Protein AF-A0A6G3Z1H3-F1 (afdb_monomer_lite)

Foldseek 3Di:
DDPVVVVVVVVVVVVPPPPDDLQVVLVVVLVVLLVCLVVLVLVVSVVQVPPPVNCVSNCPRCLPSVLVSLLSSLLSCVVVVNNVVSVVSLVVRDPVSSLVSLLSVLVSCLVVVNLVVSLVSLVVDPDLVSSLLSLLLSLLSCVVVVVPVVSVVSLVCQCPDVSCVVPLLSNLQSLLSNLLNCLLVPNPCSVVSLVVSVVSLVVDDCLDPCNLVSLLSSLSSCLSNVVNVVNVVSLVSLVVNLVPDPDQDPDDDDPDDPDDPDDRPSLVSLLSSLVSCLSSVVLVVSVVSLVPPDPVSVVVSLVSLVSSLVSCVVVVVVVSNVVSVVVND

Secondary structure (DSSP, 8-state):
--THHHHHHHHHHHTS-TTS-HHHHHHHHHHHHHHHHHTT-HHHHHHHHH-TTHHHHHHHH-HHHHHHHHHHHHHHHHHTT-HHHHHHHHHTS-HHHHHHHHHHHHHHHHHTT-HHHHHHHHTT-S-HHHHHHHHHHHHHHHHHTT-HHHHHHHHHHHHTSHHHHH-TTHHHHHHHHHHHHHHHTT-THHHHHHHHHHHHHHTS-TTSTTHHHHHHHHHHHHHHTT-HHHHHHHHHHHHHHHHH------------SSS-----HHHHHHHHHHHHHHHTT-HHHHHHHHHTS-GGGHHHHHHHHHHHHHHHHHTT-HHHHHHHHHTT-

Radius of gyration: 23.87 Å; chains: 1; bounding box: 52×52×63 Å

pLDDT: mean 76.72, std 18.41, range [29.64, 96.19]

Structure (mmCIF, N/CA/C/O backbone):
data_AF-A0A6G3Z1H3-F1
#
_entry.id   AF-A0A6G3Z1H3-F1
#
loop_
_atom_site.group_PDB
_atom_site.id
_atom_site.type_symbol
_atom_site.label_atom_id
_atom_site.label_alt_id
_atom_site.label_comp_id
_atom_site.label_asym_id
_atom_site.label_entity_id
_atom_site.label_seq_id
_atom_site.pdbx_PDB_ins_code
_atom_site.Cartn_x
_atom_site.Cartn_y
_atom_site.Cartn_z
_atom_site.occupancy
_atom_site.B_iso_or_equiv
_atom_site.auth_seq_id
_atom_site.auth_comp_id
_atom_site.auth_asym_id
_atom_site.auth_atom_id
_atom_site.pdbx_PDB_model_num
ATOM 1 N N . MET A 1 1 ? -22.866 -30.707 25.885 1.00 39.09 1 MET A N 1
ATOM 2 C CA . MET A 1 1 ? -21.723 -30.480 26.791 1.00 39.09 1 MET A CA 1
ATOM 3 C C . MET A 1 1 ? -21.828 -29.036 27.226 1.00 39.09 1 MET A C 1
ATOM 5 O O . MET A 1 1 ? -21.882 -28.174 26.363 1.00 39.09 1 MET A O 1
ATOM 9 N N . ASP A 1 2 ? -22.070 -28.824 28.516 1.00 31.86 2 ASP A N 1
ATOM 10 C CA . ASP A 1 2 ? -22.533 -27.555 29.088 1.00 31.86 2 ASP A CA 1
ATOM 11 C C . ASP A 1 2 ? -21.329 -26.618 29.305 1.00 31.86 2 ASP A C 1
ATOM 13 O O . ASP A 1 2 ? -20.302 -27.068 29.815 1.00 31.86 2 ASP A O 1
ATOM 17 N N . GLY A 1 3 ? -21.431 -25.339 28.919 1.00 29.64 3 GLY A N 1
ATOM 18 C CA . GLY A 1 3 ? -20.314 -24.371 28.914 1.00 29.64 3 GLY A CA 1
ATOM 19 C C . GLY A 1 3 ? -19.604 -24.182 30.264 1.00 29.64 3 GLY A C 1
ATOM 20 O O . GLY A 1 3 ? -18.438 -23.814 30.305 1.00 29.64 3 GLY A O 1
ATOM 21 N N . ARG A 1 4 ? -20.260 -24.566 31.364 1.00 38.00 4 ARG A N 1
ATOM 22 C CA . ARG A 1 4 ? -19.715 -24.545 32.731 1.00 38.00 4 ARG A CA 1
ATOM 23 C C . ARG A 1 4 ? -18.569 -25.536 32.977 1.00 38.00 4 ARG A C 1
ATOM 25 O O . ARG A 1 4 ? -17.819 -25.370 33.933 1.00 38.00 4 ARG A O 1
ATOM 32 N N . ASP A 1 5 ? -18.424 -26.563 32.139 1.00 35.12 5 ASP A N 1
ATOM 33 C CA . ASP A 1 5 ? -17.394 -27.604 32.305 1.00 35.12 5 ASP A CA 1
ATOM 34 C C . ASP A 1 5 ? -16.042 -27.213 31.661 1.00 35.12 5 ASP A C 1
ATOM 36 O O . ASP A 1 5 ? -15.008 -27.837 31.914 1.00 35.12 5 ASP A O 1
ATOM 40 N N . VAL A 1 6 ? -16.032 -26.152 30.839 1.00 42.09 6 VAL A N 1
ATOM 41 C CA . VAL A 1 6 ? -14.815 -25.585 30.229 1.00 42.09 6 VAL A CA 1
ATOM 42 C C . VAL A 1 6 ? -14.143 -24.599 31.192 1.00 42.09 6 VAL A C 1
ATOM 44 O O . VAL A 1 6 ? -12.933 -24.688 31.410 1.00 42.09 6 VAL A O 1
ATOM 47 N N . ASP A 1 7 ? -14.933 -23.760 31.870 1.00 40.84 7 ASP A N 1
ATOM 48 C CA . ASP A 1 7 ? -14.452 -22.778 32.855 1.00 40.84 7 ASP A CA 1
ATOM 49 C C . ASP A 1 7 ? -13.717 -23.443 34.031 1.00 40.84 7 ASP A C 1
ATOM 51 O O . ASP A 1 7 ? -12.626 -23.024 34.426 1.00 40.84 7 ASP A O 1
ATOM 55 N N . ALA A 1 8 ? -14.257 -24.555 34.543 1.00 37.69 8 ALA A N 1
ATOM 56 C CA . ALA A 1 8 ? -13.659 -25.293 35.655 1.00 37.69 8 ALA A CA 1
ATOM 57 C C . ALA A 1 8 ? -12.307 -25.934 35.287 1.00 37.69 8 ALA A C 1
ATOM 59 O O . ALA A 1 8 ? -11.390 -25.992 36.114 1.00 37.69 8 ALA A O 1
ATOM 60 N N . LYS A 1 9 ? -12.147 -26.386 34.036 1.00 38.56 9 LYS A N 1
ATOM 61 C CA . LYS A 1 9 ? -10.892 -26.983 33.560 1.00 38.56 9 LYS A CA 1
ATOM 62 C C . LYS A 1 9 ? -9.824 -25.926 33.291 1.00 38.56 9 LYS A C 1
ATOM 64 O O . LYS A 1 9 ? -8.674 -26.153 33.669 1.00 38.56 9 LYS A O 1
ATOM 69 N N . CYS A 1 10 ? -10.193 -24.760 32.758 1.00 35.31 10 CYS A N 1
ATOM 70 C CA . CYS A 1 10 ? -9.269 -23.634 32.593 1.00 35.31 10 CYS A CA 1
ATOM 71 C C . CYS A 1 10 ? -8.760 -23.090 33.938 1.00 35.31 10 CYS A C 1
ATOM 73 O O . CYS A 1 10 ? -7.557 -22.868 34.082 1.00 35.31 10 CYS A O 1
ATOM 75 N N . MET A 1 11 ? -9.623 -22.969 34.953 1.00 35.16 11 MET A N 1
ATOM 76 C CA . MET A 1 11 ? -9.197 -22.522 36.288 1.00 35.16 11 MET A CA 1
ATOM 77 C C . MET A 1 11 ? -8.305 -23.548 37.010 1.00 35.16 11 MET A C 1
ATOM 79 O O . MET A 1 11 ? -7.387 -23.170 37.735 1.00 35.16 11 MET A O 1
ATOM 83 N N . SER A 1 12 ? -8.504 -24.852 36.777 1.00 38.66 12 SER A N 1
ATOM 84 C CA . SER A 1 12 ? -7.643 -25.902 37.354 1.00 38.66 12 SER A CA 1
ATOM 85 C C . SER A 1 12 ? -6.245 -25.991 36.717 1.00 38.66 12 SER A C 1
ATOM 87 O O . SER A 1 12 ? -5.303 -26.483 37.341 1.00 38.66 12 SER A O 1
ATOM 89 N N . ALA A 1 13 ? -6.082 -25.476 35.494 1.00 36.06 13 ALA A N 1
ATOM 90 C CA . ALA A 1 13 ? -4.794 -25.425 34.805 1.00 36.06 13 ALA A CA 1
ATOM 91 C C . ALA A 1 13 ? -3.897 -24.270 35.298 1.00 36.06 13 ALA A C 1
ATOM 93 O O . ALA A 1 13 ? -2.673 -24.351 35.184 1.00 36.06 13 ALA A O 1
ATOM 94 N N . GLN A 1 14 ? -4.474 -23.221 35.904 1.00 38.78 14 GLN A N 1
ATOM 95 C CA . GLN A 1 14 ? -3.718 -22.083 36.447 1.00 38.78 14 GLN A CA 1
ATOM 96 C C . GLN A 1 14 ? -2.889 -22.441 37.690 1.00 38.78 14 GLN A C 1
ATOM 98 O O . GLN A 1 14 ? -1.818 -21.875 37.894 1.00 38.78 14 GLN A O 1
ATOM 103 N N . SER A 1 15 ? -3.330 -23.401 38.507 1.00 36.28 15 SER A N 1
ATOM 104 C CA . SER A 1 15 ? -2.645 -23.765 39.758 1.00 36.28 15 SER A CA 1
ATOM 105 C C . SER A 1 15 ? -1.496 -24.767 39.584 1.00 36.28 15 SER A C 1
ATOM 107 O O . SER A 1 15 ? -0.728 -24.987 40.518 1.00 36.28 15 SER A O 1
ATOM 109 N N . SER A 1 16 ? -1.351 -25.366 38.398 1.00 34.69 16 SER A N 1
ATOM 110 C CA . SER A 1 16 ? -0.397 -26.454 38.122 1.00 34.69 16 SER A CA 1
ATOM 111 C C . SER A 1 16 ? 0.779 -26.058 37.216 1.00 34.69 16 SER A C 1
ATOM 113 O O . SER A 1 16 ? 1.687 -26.860 37.005 1.00 34.69 16 SER A O 1
ATOM 115 N N . CYS A 1 17 ? 0.831 -24.811 36.737 1.00 35.25 17 CYS A N 1
ATOM 116 C CA . CYS A 1 17 ? 1.862 -24.323 35.813 1.00 35.25 17 CYS A CA 1
ATOM 117 C C . CYS A 1 17 ? 2.915 -23.421 36.488 1.00 35.25 17 CYS A C 1
ATOM 119 O O . CYS A 1 17 ? 3.276 -22.378 35.956 1.00 35.25 17 CYS A O 1
ATOM 121 N N . SER A 1 18 ? 3.447 -23.808 37.650 1.00 35.47 18 SER A N 1
ATOM 122 C CA . SER A 1 18 ? 4.495 -23.044 38.356 1.00 35.47 18 SER A CA 1
ATOM 123 C C . SER A 1 18 ? 5.928 -23.295 37.849 1.00 35.47 18 SER A C 1
ATOM 125 O O . SER A 1 18 ? 6.887 -22.866 38.486 1.00 35.47 18 SER A O 1
ATOM 127 N N . GLY A 1 19 ? 6.098 -23.978 36.708 1.00 31.62 19 GLY A N 1
ATOM 128 C CA . GLY A 1 19 ? 7.415 -24.399 36.205 1.00 31.62 19 GLY A CA 1
ATOM 129 C C . GLY A 1 19 ? 7.730 -24.093 34.738 1.00 31.62 19 GLY A C 1
ATOM 130 O O . GLY A 1 19 ? 8.835 -24.406 34.300 1.00 31.62 19 GLY A O 1
ATOM 131 N N . PHE A 1 20 ? 6.814 -23.497 33.970 1.00 33.25 20 PHE A N 1
ATOM 132 C CA . PHE A 1 20 ? 7.090 -23.128 32.578 1.00 33.25 20 PHE A CA 1
ATOM 133 C C . PHE A 1 20 ? 7.537 -21.669 32.492 1.00 33.25 20 PHE A C 1
ATOM 135 O O . PHE A 1 20 ? 6.911 -20.768 33.042 1.00 33.25 20 PHE A O 1
ATOM 142 N N . THR A 1 21 ? 8.669 -21.463 31.825 1.00 40.94 21 THR A N 1
ATOM 143 C CA . THR A 1 21 ? 9.342 -20.181 31.610 1.00 40.94 21 THR A CA 1
ATOM 144 C C . THR A 1 21 ? 8.360 -19.076 31.201 1.00 40.94 21 THR A C 1
ATOM 146 O O . THR A 1 21 ? 7.507 -19.286 30.335 1.00 40.94 21 THR A O 1
ATOM 149 N N . SER A 1 22 ? 8.507 -17.894 31.811 1.00 53.62 22 SER A N 1
ATOM 150 C CA . SER A 1 22 ? 7.605 -16.727 31.714 1.00 53.62 22 SER A CA 1
ATOM 151 C C . SER A 1 22 ? 7.287 -16.251 30.290 1.00 53.62 22 SER A C 1
ATOM 153 O O . SER A 1 22 ? 6.292 -15.570 30.072 1.00 53.62 22 SER A O 1
ATOM 155 N N . LEU A 1 23 ? 8.112 -16.620 29.310 1.00 45.88 23 LEU A N 1
ATOM 156 C CA . LEU A 1 23 ? 7.874 -16.348 27.895 1.00 45.88 23 LEU A CA 1
ATOM 157 C C . LEU A 1 23 ? 6.820 -17.291 27.294 1.00 45.88 23 LEU A C 1
ATOM 159 O O . LEU A 1 23 ? 5.930 -16.835 26.585 1.00 45.88 23 LEU A O 1
ATOM 163 N N . SER A 1 24 ? 6.864 -18.594 27.592 1.00 52.56 24 SER A N 1
ATOM 164 C CA . SER A 1 24 ? 5.933 -19.568 26.995 1.00 52.56 24 SER A CA 1
ATOM 165 C C . SER A 1 24 ? 4.488 -19.377 27.471 1.00 52.56 24 SER A C 1
ATOM 167 O O . SER A 1 24 ? 3.551 -19.577 26.694 1.00 52.56 24 SER A O 1
ATOM 169 N N . SER A 1 25 ? 4.294 -18.921 28.713 1.00 61.06 25 SER A N 1
ATOM 170 C CA . SER A 1 25 ? 2.968 -18.607 29.253 1.00 61.06 25 SER A CA 1
ATOM 171 C C . SER A 1 25 ? 2.353 -17.382 28.572 1.00 61.06 25 SER A C 1
ATOM 173 O O . SER A 1 25 ? 1.167 -17.413 28.251 1.00 61.06 25 SER A O 1
ATOM 175 N N . ALA A 1 26 ? 3.154 -16.354 28.263 1.00 57.09 26 ALA A N 1
ATOM 176 C CA . ALA A 1 26 ? 2.695 -15.150 27.571 1.00 57.09 26 ALA A CA 1
ATOM 177 C C . ALA A 1 26 ? 2.221 -15.444 26.136 1.00 57.09 26 ALA A C 1
ATOM 179 O O . ALA A 1 26 ? 1.132 -15.020 25.754 1.00 57.09 26 ALA A O 1
ATOM 180 N N . PHE A 1 27 ? 2.976 -16.243 25.371 1.00 61.00 27 PHE A N 1
ATOM 181 C CA . PHE A 1 27 ? 2.567 -16.705 24.034 1.00 61.00 27 PHE A CA 1
ATOM 182 C C . PHE A 1 27 ? 1.314 -17.589 24.071 1.00 61.00 27 PHE A C 1
ATOM 184 O O . PHE A 1 27 ? 0.450 -17.509 23.197 1.00 61.00 27 PHE A O 1
ATOM 191 N N . THR A 1 28 ? 1.204 -18.454 25.078 1.00 66.12 28 THR A N 1
ATOM 192 C CA . THR A 1 28 ? 0.040 -19.336 25.217 1.00 66.12 28 THR A CA 1
ATOM 193 C C . THR A 1 28 ? -1.207 -18.523 25.540 1.00 66.12 28 THR A C 1
ATOM 195 O O . THR A 1 28 ? -2.245 -18.721 24.915 1.00 66.12 28 THR A O 1
ATOM 198 N N . LEU A 1 29 ? -1.096 -17.553 26.450 1.00 67.44 29 LEU A N 1
ATOM 199 C CA . LEU A 1 29 ? -2.191 -16.650 26.776 1.00 67.44 29 LEU A CA 1
ATOM 200 C C . LEU A 1 29 ? -2.595 -15.797 25.573 1.00 67.44 29 LEU A C 1
ATOM 202 O O . LEU A 1 29 ? -3.779 -15.681 25.287 1.00 67.44 29 LEU A O 1
ATOM 206 N N . ALA A 1 30 ? -1.621 -15.259 24.841 1.00 64.25 30 ALA A N 1
ATOM 207 C CA . ALA A 1 30 ? -1.844 -14.526 23.605 1.00 64.25 30 ALA A CA 1
ATOM 208 C C . ALA A 1 30 ? -2.710 -15.305 22.608 1.00 64.25 30 ALA A C 1
ATOM 210 O O . ALA A 1 30 ? -3.735 -14.810 22.146 1.00 64.25 30 ALA A O 1
ATOM 211 N N . ASN A 1 31 ? -2.338 -16.558 22.340 1.00 67.56 31 ASN A N 1
ATOM 212 C CA . ASN A 1 31 ? -3.088 -17.425 21.438 1.00 67.56 31 ASN A CA 1
ATOM 213 C C . ASN A 1 31 ? -4.485 -17.754 21.975 1.00 67.56 31 ASN A C 1
ATOM 215 O O . ASN A 1 31 ? -5.432 -17.812 21.198 1.00 67.56 31 ASN A O 1
ATOM 219 N N . VAL A 1 32 ? -4.629 -17.946 23.288 1.00 74.25 32 VAL A N 1
ATOM 220 C CA . VAL A 1 32 ? -5.928 -18.193 23.931 1.00 74.25 32 VAL A CA 1
ATOM 221 C C . VAL A 1 32 ? -6.840 -16.972 23.811 1.00 74.25 32 VAL A C 1
ATOM 223 O O . VAL A 1 32 ? -8.003 -17.123 23.447 1.00 74.25 32 VAL A O 1
ATOM 226 N N . VAL A 1 33 ? -6.317 -15.765 24.040 1.00 69.31 33 VAL A N 1
ATOM 227 C CA . VAL A 1 33 ? -7.061 -14.510 23.866 1.00 69.31 33 VAL A CA 1
ATOM 228 C C . VAL A 1 33 ? -7.473 -14.326 22.405 1.00 69.31 33 VAL A C 1
ATOM 230 O O . VAL A 1 33 ? -8.642 -14.057 22.142 1.00 69.31 33 VAL A O 1
ATOM 233 N N . SER A 1 34 ? -6.564 -14.548 21.450 1.00 65.31 34 SER A N 1
ATOM 234 C CA . SER A 1 34 ? -6.887 -14.523 20.017 1.00 65.31 34 SER A CA 1
ATOM 235 C C . SER A 1 34 ? -7.962 -15.545 19.640 1.00 65.31 34 SER A C 1
ATOM 237 O O . SER A 1 34 ? -8.834 -15.247 18.827 1.00 65.31 34 SER A O 1
ATOM 239 N N . LEU A 1 35 ? -7.930 -16.742 20.231 1.00 71.25 35 LEU A N 1
ATOM 240 C CA . LEU A 1 35 ? -8.910 -17.792 19.965 1.00 71.25 35 LEU A CA 1
ATOM 241 C C . LEU A 1 35 ? -10.288 -17.428 20.529 1.00 71.25 35 LEU A C 1
ATOM 243 O O . LEU A 1 35 ? -11.283 -17.560 19.826 1.00 71.25 35 LEU A O 1
ATOM 247 N N . TYR A 1 36 ? -10.357 -16.916 21.761 1.00 73.75 36 TYR A N 1
ATOM 248 C CA . TYR A 1 36 ? -11.612 -16.435 22.343 1.00 73.75 36 TYR A CA 1
ATOM 249 C C . TYR A 1 36 ? -12.176 -15.231 21.583 1.00 73.75 36 TYR A C 1
ATOM 251 O O . TYR A 1 36 ? -13.383 -15.185 21.346 1.00 73.75 36 TYR A O 1
ATOM 259 N N . ALA A 1 37 ? -11.319 -14.312 21.128 1.00 65.38 37 ALA A N 1
ATOM 260 C CA . ALA A 1 37 ? -11.726 -13.202 20.271 1.00 65.38 37 ALA A CA 1
ATOM 261 C C . ALA A 1 37 ? -12.322 -13.711 18.948 1.00 65.38 37 ALA A C 1
ATOM 263 O O . ALA A 1 37 ? -13.414 -13.293 18.574 1.00 65.38 37 ALA A O 1
ATOM 264 N N . ALA A 1 38 ? -11.666 -14.675 18.292 1.00 62.88 38 ALA A N 1
ATOM 265 C CA . ALA A 1 38 ? -12.155 -15.296 17.059 1.00 62.88 38 ALA A CA 1
ATOM 266 C C . ALA A 1 38 ? -13.454 -16.105 17.244 1.00 62.88 38 ALA A C 1
ATOM 268 O O . ALA A 1 38 ? -14.196 -16.308 16.287 1.00 62.88 38 ALA A O 1
ATOM 269 N N . LEU A 1 39 ? -13.735 -16.573 18.464 1.00 69.19 39 LEU A N 1
ATOM 270 C CA . LEU A 1 39 ? -14.952 -17.308 18.823 1.00 69.19 39 LEU A CA 1
ATOM 271 C C . LEU A 1 39 ? -16.099 -16.404 19.306 1.00 69.19 39 LEU A C 1
ATOM 273 O O . LEU A 1 39 ? -17.118 -16.923 19.762 1.00 69.19 39 LEU A O 1
ATOM 277 N N . GLY A 1 40 ? -15.950 -15.078 19.249 1.00 64.38 40 GLY A N 1
ATOM 278 C CA . GLY A 1 40 ? -16.989 -14.146 19.697 1.00 64.38 40 GLY A CA 1
ATOM 279 C C . GLY A 1 40 ? -17.069 -13.959 21.220 1.00 64.38 40 GLY A C 1
ATOM 280 O O . GLY A 1 40 ? -18.002 -13.338 21.722 1.00 64.38 40 GLY A O 1
ATOM 281 N N . GLN A 1 41 ? -16.124 -14.512 21.992 1.00 72.69 41 GLN A N 1
ATOM 282 C CA . GLN A 1 41 ? -16.134 -14.462 23.461 1.00 72.69 41 GLN A CA 1
ATOM 283 C C . GLN A 1 41 ? -15.430 -13.208 23.990 1.00 72.69 41 GLN A C 1
ATOM 285 O O . GLN A 1 41 ? -14.445 -13.275 24.727 1.00 72.69 41 GLN A O 1
ATOM 290 N N . HIS A 1 42 ? -15.932 -12.048 23.581 1.00 67.00 42 HIS A N 1
ATOM 291 C CA . HIS A 1 42 ? -15.286 -10.761 23.832 1.00 67.00 42 HIS A CA 1
ATOM 292 C C . HIS A 1 42 ? -15.243 -10.413 25.328 1.00 67.00 42 HIS A C 1
ATOM 294 O O . HIS A 1 42 ? -14.198 -9.991 25.819 1.00 67.00 42 HIS A O 1
ATOM 300 N N . GLU A 1 43 ? -16.309 -10.706 26.079 1.00 66.75 43 GLU A N 1
ATOM 301 C CA . GLU A 1 43 ? -16.374 -10.483 27.533 1.00 66.75 43 GLU A CA 1
ATOM 302 C C . GLU A 1 43 ? -15.268 -11.248 28.283 1.00 66.75 43 GLU A C 1
ATOM 304 O O . GLU A 1 43 ? -14.555 -10.693 29.118 1.00 66.75 43 GLU A O 1
ATOM 309 N N . THR A 1 44 ? -15.061 -12.520 27.925 1.00 71.62 44 THR A N 1
ATOM 310 C CA . THR A 1 44 ? -13.993 -13.365 28.477 1.00 71.62 44 THR A CA 1
ATOM 311 C C . THR A 1 44 ? -12.621 -12.787 28.150 1.00 71.62 44 THR A C 1
ATOM 313 O O . THR A 1 44 ? -11.735 -12.733 29.002 1.00 71.62 44 THR A O 1
ATOM 316 N N . VAL A 1 45 ? -12.448 -12.306 26.919 1.00 68.38 45 VAL A N 1
ATOM 317 C CA . VAL A 1 45 ? -11.232 -11.617 26.490 1.00 68.38 45 VAL A CA 1
ATOM 318 C C . VAL A 1 45 ? -10.979 -10.352 27.322 1.00 68.38 45 VAL A C 1
ATOM 320 O O . VAL A 1 45 ? -9.844 -10.144 27.750 1.00 68.38 45 VAL A O 1
ATOM 323 N N . LEU A 1 46 ? -12.005 -9.544 27.613 1.00 63.69 46 LEU A N 1
ATOM 324 C CA . LEU A 1 46 ? -11.872 -8.352 28.461 1.00 63.69 46 LEU A CA 1
ATOM 325 C C . LEU A 1 46 ? -11.446 -8.720 29.876 1.00 63.69 46 LEU A C 1
ATOM 327 O O . LEU A 1 46 ? -10.507 -8.131 30.396 1.00 63.69 46 LEU A O 1
ATOM 331 N N . GLN A 1 47 ? -12.085 -9.720 30.481 1.00 69.69 47 GLN A N 1
ATOM 332 C CA . GLN A 1 47 ? -11.740 -10.176 31.830 1.00 69.69 47 GLN A CA 1
ATOM 333 C C . GLN A 1 47 ? -10.288 -10.663 31.914 1.00 69.69 47 GLN A C 1
ATOM 335 O O . GLN A 1 47 ? -9.600 -10.401 32.902 1.00 69.69 47 GLN A O 1
ATOM 340 N N . ILE A 1 48 ? -9.795 -11.329 30.864 1.00 69.25 48 ILE A N 1
ATOM 341 C CA . ILE A 1 48 ? -8.391 -11.743 30.768 1.00 69.25 48 ILE A CA 1
ATOM 342 C C . ILE A 1 48 ? -7.467 -10.518 30.669 1.00 69.25 48 ILE A C 1
ATOM 344 O O . ILE A 1 48 ? -6.440 -10.482 31.345 1.00 69.25 48 ILE A O 1
ATOM 348 N N . LEU A 1 49 ? -7.822 -9.511 29.864 1.00 63.09 49 LEU A N 1
ATOM 349 C CA . LEU A 1 49 ? -7.013 -8.298 29.678 1.00 63.09 49 LEU A CA 1
ATOM 350 C C . LEU A 1 49 ? -7.057 -7.327 30.870 1.00 63.09 49 LEU A C 1
ATOM 352 O O . LEU A 1 49 ? -6.072 -6.641 31.127 1.00 63.09 49 LEU A O 1
ATOM 356 N N . GLN A 1 50 ? -8.170 -7.272 31.603 1.00 64.38 50 GLN A N 1
ATOM 357 C CA . GLN A 1 50 ? -8.367 -6.427 32.789 1.00 64.38 50 GLN A CA 1
ATOM 358 C C . GLN A 1 50 ? -7.739 -7.013 34.057 1.00 64.38 50 GLN A C 1
ATOM 360 O O . GLN A 1 50 ? -7.676 -6.336 35.085 1.00 64.38 50 GLN A O 1
ATOM 365 N N . ASN A 1 51 ? -7.277 -8.262 34.014 1.00 65.00 51 ASN A N 1
ATOM 366 C CA . ASN A 1 51 ? -6.581 -8.868 35.136 1.00 65.00 51 ASN A CA 1
ATOM 367 C C . ASN A 1 51 ? -5.260 -8.113 35.388 1.00 65.00 51 ASN A C 1
ATOM 369 O O . ASN A 1 51 ? -4.397 -8.138 34.520 1.00 65.00 51 ASN A O 1
ATOM 373 N N . PRO A 1 52 ? -5.049 -7.484 36.554 1.00 56.28 52 PRO A N 1
ATOM 374 C CA . PRO A 1 52 ? -3.891 -6.623 36.808 1.00 56.28 52 PRO A CA 1
ATOM 375 C C . PRO A 1 52 ? -2.533 -7.347 36.756 1.00 56.28 52 PRO A C 1
ATOM 377 O O . PRO A 1 52 ? -1.511 -6.696 36.532 1.00 56.28 52 PRO A O 1
ATOM 380 N N . ASP A 1 53 ? -2.509 -8.676 36.901 1.00 56.84 53 ASP A N 1
ATOM 381 C CA . ASP A 1 53 ? -1.280 -9.481 36.910 1.00 56.84 53 ASP A CA 1
ATOM 382 C C . ASP A 1 53 ? -0.812 -9.903 35.500 1.00 56.84 53 ASP A C 1
ATOM 384 O O . ASP A 1 53 ? 0.331 -10.328 35.314 1.00 56.84 53 ASP A O 1
ATOM 388 N N . LEU A 1 54 ? -1.680 -9.786 34.487 1.00 57.03 54 LEU A N 1
ATOM 389 C CA . LEU A 1 54 ? -1.450 -10.291 33.126 1.00 57.03 54 LEU A CA 1
ATOM 390 C C . LEU A 1 54 ? -0.779 -9.290 32.156 1.00 57.03 54 LEU A C 1
ATOM 392 O O . LEU A 1 54 ? 0.147 -9.696 31.441 1.00 57.03 54 LEU A O 1
ATOM 396 N N . PRO A 1 55 ? -1.156 -7.995 32.124 1.00 53.75 55 PRO A N 1
ATOM 397 C CA . PRO A 1 55 ? -0.596 -7.007 31.214 1.00 53.75 55 PRO A CA 1
ATOM 398 C C . PRO A 1 55 ? 0.914 -6.874 31.357 1.00 53.75 55 PRO A C 1
ATOM 400 O O . PRO A 1 55 ? 1.606 -6.841 30.347 1.00 53.75 55 PRO A O 1
ATOM 403 N N . GLN A 1 56 ? 1.455 -6.856 32.581 1.00 52.28 56 GLN A N 1
ATOM 404 C CA . GLN A 1 56 ? 2.889 -6.620 32.781 1.00 52.28 56 GLN A CA 1
ATOM 405 C C . GLN A 1 56 ? 3.763 -7.741 32.203 1.00 52.28 56 GLN A C 1
ATOM 407 O O . GLN A 1 56 ? 4.790 -7.449 31.597 1.00 52.28 56 GLN A O 1
ATOM 412 N N . GLN A 1 57 ? 3.360 -9.012 32.312 1.00 50.62 57 GLN A N 1
ATOM 413 C CA . GLN A 1 57 ? 4.152 -10.124 31.764 1.00 50.62 57 GLN A CA 1
ATOM 414 C C . GLN A 1 57 ? 4.039 -10.240 30.233 1.00 50.62 57 GLN A C 1
ATOM 416 O O . GLN A 1 57 ? 5.037 -10.562 29.582 1.00 50.62 57 GLN A O 1
ATOM 421 N N . LEU A 1 58 ? 2.878 -9.925 29.636 1.00 51.47 58 LEU A N 1
ATOM 422 C CA . LEU A 1 58 ? 2.715 -9.880 28.172 1.00 51.47 58 LEU A CA 1
ATOM 423 C C . LEU A 1 58 ? 3.403 -8.662 27.533 1.00 51.47 58 LEU A C 1
ATOM 425 O O . LEU A 1 58 ? 4.056 -8.811 26.498 1.00 51.47 58 LEU A O 1
ATOM 429 N N . LEU A 1 59 ? 3.298 -7.482 28.158 1.00 51.28 59 LEU A N 1
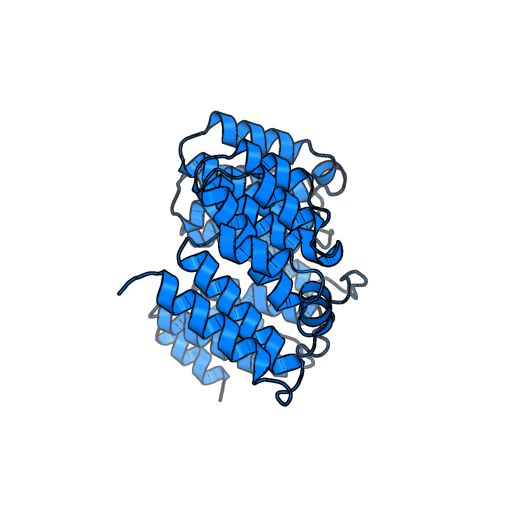ATOM 430 C CA . LEU A 1 59 ? 3.917 -6.230 27.697 1.00 51.28 59 LEU A CA 1
ATOM 431 C C . LEU A 1 59 ? 5.446 -6.319 27.654 1.00 51.28 59 LEU A C 1
ATOM 433 O O . LEU A 1 59 ? 6.065 -5.740 26.764 1.00 51.28 59 LEU A O 1
ATOM 437 N N . LEU A 1 60 ? 6.055 -7.034 28.607 1.00 50.41 60 LEU A N 1
ATOM 438 C CA . LEU A 1 60 ? 7.512 -7.131 28.737 1.00 50.41 60 LEU A CA 1
ATOM 439 C C . LEU A 1 60 ? 8.144 -8.195 27.828 1.00 50.41 60 LEU A C 1
ATOM 441 O O . LEU A 1 60 ? 9.324 -8.085 27.505 1.00 50.41 60 LEU A O 1
ATOM 445 N N . SER A 1 61 ? 7.386 -9.216 27.417 1.00 51.88 61 SER A N 1
ATOM 446 C CA . SER A 1 61 ? 7.953 -10.407 26.764 1.00 51.88 61 SER A CA 1
ATOM 447 C C . SER A 1 61 ? 7.828 -10.381 25.238 1.00 51.88 61 SER A C 1
ATOM 449 O O . SER A 1 61 ? 8.720 -10.868 24.548 1.00 51.88 61 SER A O 1
ATOM 451 N N . THR A 1 62 ? 6.740 -9.810 24.699 1.00 60.41 62 THR A N 1
ATOM 452 C CA . THR A 1 62 ? 6.463 -9.765 23.248 1.00 60.41 62 THR A CA 1
ATOM 453 C C . THR A 1 62 ? 5.570 -8.575 22.861 1.00 60.41 62 THR A C 1
ATOM 455 O O . THR A 1 62 ? 4.384 -8.759 22.561 1.00 60.41 62 THR A O 1
ATOM 458 N N . PRO A 1 63 ? 6.103 -7.343 22.813 1.00 62.78 63 PRO A N 1
ATOM 459 C CA . PRO A 1 63 ? 5.280 -6.149 22.609 1.00 62.78 63 PRO A CA 1
ATOM 460 C C . PRO A 1 63 ? 4.522 -6.131 21.270 1.00 62.78 63 PRO A C 1
ATOM 462 O O . PRO A 1 63 ? 3.367 -5.713 21.195 1.00 62.78 63 PRO A O 1
ATOM 465 N N . TYR A 1 64 ? 5.139 -6.674 20.216 1.00 64.62 64 TYR A N 1
ATOM 466 C CA . TYR A 1 64 ? 4.517 -6.803 18.897 1.00 64.62 64 TYR A CA 1
ATOM 467 C C . TYR A 1 64 ? 3.302 -7.744 18.906 1.00 64.62 64 TYR A C 1
ATOM 469 O O . TYR A 1 64 ? 2.250 -7.421 18.356 1.00 64.62 64 TYR A O 1
ATOM 477 N N . GLN A 1 65 ? 3.415 -8.903 19.566 1.00 64.75 65 GLN A N 1
ATOM 478 C CA . GLN A 1 65 ? 2.292 -9.838 19.657 1.00 64.75 65 GLN A CA 1
ATOM 479 C C . GLN A 1 65 ? 1.170 -9.277 20.521 1.00 64.75 65 GLN A C 1
ATOM 481 O O . GLN A 1 65 ? 0.009 -9.410 20.152 1.00 64.75 65 GLN A O 1
ATOM 486 N N . PHE A 1 66 ? 1.518 -8.588 21.610 1.00 67.56 66 PHE A N 1
ATOM 487 C CA . PHE A 1 66 ? 0.547 -7.911 22.463 1.00 67.56 66 PHE A CA 1
ATOM 488 C C . PHE A 1 66 ? -0.295 -6.900 21.682 1.00 67.56 66 PHE A C 1
ATOM 490 O O . PHE A 1 66 ? -1.519 -6.962 21.713 1.00 67.56 66 PHE A O 1
ATOM 497 N N . THR A 1 67 ? 0.357 -6.050 20.890 1.00 68.31 67 THR A N 1
ATOM 498 C CA . THR A 1 67 ? -0.311 -5.072 20.017 1.00 68.31 67 THR A CA 1
ATOM 499 C C . THR A 1 67 ? -1.250 -5.748 19.016 1.00 68.31 67 THR A C 1
ATOM 501 O O . THR A 1 67 ? -2.377 -5.303 18.814 1.00 68.31 67 THR A O 1
ATOM 504 N N . LYS A 1 68 ? -0.822 -6.868 18.420 1.00 68.88 68 LYS A N 1
ATOM 505 C CA . LYS A 1 68 ? -1.653 -7.644 17.492 1.00 68.88 68 LYS A CA 1
ATOM 506 C C . LYS A 1 68 ? -2.894 -8.228 18.171 1.00 68.88 68 LYS A C 1
ATOM 508 O O . LYS A 1 68 ? -3.973 -8.181 17.590 1.00 68.88 68 LYS A O 1
ATOM 513 N N . ILE A 1 69 ? -2.749 -8.768 19.378 1.00 68.75 69 ILE A N 1
ATOM 514 C CA . ILE A 1 69 ? -3.868 -9.323 20.150 1.00 68.75 69 ILE A CA 1
ATOM 515 C C . ILE A 1 69 ? -4.833 -8.207 20.515 1.00 68.75 69 ILE A C 1
ATOM 517 O O . ILE A 1 69 ? -6.013 -8.326 20.224 1.00 68.75 69 ILE A O 1
ATOM 521 N N . LEU A 1 70 ? -4.339 -7.103 21.082 1.00 70.88 70 LEU A N 1
ATOM 522 C CA . LEU A 1 70 ? -5.179 -5.962 21.437 1.00 70.88 70 LEU A CA 1
ATOM 523 C C . LEU A 1 70 ? -5.936 -5.413 20.226 1.00 70.88 70 LEU A C 1
ATOM 525 O O . LEU A 1 70 ? -7.128 -5.154 20.335 1.00 70.88 70 LEU A O 1
ATOM 529 N N . GLY A 1 71 ? -5.302 -5.333 19.057 1.00 70.19 71 GLY A N 1
ATOM 530 C CA . GLY A 1 71 ? -6.001 -4.965 17.829 1.00 70.19 71 GLY A CA 1
ATOM 531 C C . GLY A 1 71 ? -7.089 -5.964 17.410 1.00 70.19 71 GLY A C 1
ATOM 532 O O . GLY A 1 71 ? -8.186 -5.545 17.048 1.00 70.19 71 GLY A O 1
ATOM 533 N N . GLN A 1 72 ? -6.870 -7.275 17.569 1.00 69.69 72 GLN A N 1
ATOM 534 C CA . GLN A 1 72 ? -7.918 -8.284 17.353 1.00 69.69 72 GLN A CA 1
ATOM 535 C C . GLN A 1 72 ? -9.073 -8.157 18.347 1.00 69.69 72 GLN A C 1
ATOM 537 O O . GLN A 1 72 ? -10.222 -8.342 17.963 1.00 69.69 72 GLN A O 1
ATOM 542 N N . VAL A 1 73 ? -8.784 -7.837 19.609 1.00 70.38 73 VAL A N 1
ATOM 543 C CA . VAL A 1 73 ? -9.806 -7.612 20.636 1.00 70.38 73 VAL A CA 1
ATOM 544 C C . VAL A 1 73 ? -10.614 -6.356 20.337 1.00 70.38 73 VAL A C 1
ATOM 546 O O . VAL A 1 73 ? -11.840 -6.396 20.370 1.00 70.38 73 VAL A O 1
ATOM 549 N N . ALA A 1 74 ? -9.938 -5.255 20.009 1.00 72.50 74 ALA A N 1
ATOM 550 C CA . ALA A 1 74 ? -10.581 -4.004 19.640 1.00 72.50 74 ALA A CA 1
ATOM 551 C C . ALA A 1 74 ? -11.476 -4.195 18.404 1.00 72.50 74 ALA A C 1
ATOM 553 O O . ALA A 1 74 ? -12.617 -3.736 18.392 1.00 72.50 74 ALA A O 1
ATOM 554 N N . LYS A 1 75 ? -11.000 -4.964 17.414 1.00 70.62 75 LYS A N 1
ATOM 555 C CA . LYS A 1 75 ? -11.787 -5.371 16.248 1.00 70.62 75 LYS A CA 1
ATOM 556 C C . LYS A 1 75 ? -13.063 -6.120 16.659 1.00 70.62 75 LYS A C 1
ATOM 558 O O . LYS A 1 75 ? -14.156 -5.750 16.256 1.00 70.62 75 LYS A O 1
ATOM 563 N N . ALA A 1 76 ? -12.922 -7.125 17.513 1.00 69.19 76 ALA A N 1
ATOM 564 C CA . ALA A 1 76 ? -14.024 -7.917 18.053 1.00 69.19 76 ALA A CA 1
ATOM 565 C C . ALA A 1 76 ? -15.103 -7.062 18.759 1.00 69.19 76 ALA A C 1
ATOM 567 O O . ALA A 1 76 ? -16.303 -7.255 18.565 1.00 69.19 76 ALA A O 1
ATOM 568 N N . TYR A 1 77 ? -14.684 -6.075 19.556 1.00 71.56 77 TYR A N 1
ATOM 569 C CA . TYR A 1 77 ? -15.609 -5.133 20.192 1.00 71.56 77 TYR A CA 1
ATOM 570 C C . TYR A 1 77 ? -16.364 -4.292 19.174 1.00 71.56 77 TYR A C 1
ATOM 572 O O . TYR A 1 77 ? -17.586 -4.182 19.240 1.00 71.56 77 TYR A O 1
ATOM 580 N N . ALA A 1 78 ? -15.652 -3.737 18.203 1.00 71.38 78 ALA A N 1
ATOM 581 C CA . ALA A 1 78 ? -16.273 -2.921 17.177 1.00 71.38 78 ALA A CA 1
ATOM 582 C C . ALA A 1 78 ? -17.202 -3.737 16.247 1.00 71.38 78 ALA A C 1
ATOM 584 O O . ALA A 1 78 ? -18.237 -3.211 15.848 1.00 71.38 78 ALA A O 1
ATOM 585 N N . GLU A 1 79 ? -16.928 -5.025 15.996 1.00 69.50 79 GLU A N 1
ATOM 586 C CA . GLU A 1 79 ? -17.834 -5.947 15.277 1.00 69.50 79 GLU A CA 1
ATOM 587 C C . GLU A 1 79 ? -19.139 -6.241 16.041 1.00 69.50 79 GLU A C 1
ATOM 589 O O . GLU A 1 79 ? -20.140 -6.610 15.431 1.00 69.50 79 GLU A O 1
ATOM 594 N N . THR A 1 80 ? -19.149 -6.062 17.365 1.00 70.00 80 THR A N 1
ATOM 595 C CA . THR A 1 80 ? -20.345 -6.216 18.215 1.00 70.00 80 THR A CA 1
ATOM 596 C C . THR A 1 80 ? -20.969 -4.883 18.627 1.00 70.00 80 THR A C 1
ATOM 598 O O . THR A 1 80 ? -21.693 -4.822 19.617 1.00 70.00 80 THR A O 1
ATOM 601 N N . GLU A 1 81 ? -20.680 -3.815 17.878 1.00 75.12 81 GLU A N 1
ATOM 602 C CA . GLU A 1 81 ? -21.164 -2.445 18.109 1.00 75.12 81 GLU A CA 1
ATOM 603 C C . GLU A 1 81 ? -20.726 -1.824 19.454 1.00 75.12 81 GLU A C 1
ATOM 605 O O . GLU A 1 81 ? -21.209 -0.776 19.884 1.00 75.12 81 GLU A O 1
ATOM 610 N N . GLN A 1 82 ? -19.751 -2.433 20.130 1.00 73.69 82 GLN A N 1
ATOM 611 C CA . GLN A 1 82 ? -19.213 -1.982 21.413 1.00 73.69 82 GLN A CA 1
ATOM 612 C C . GLN A 1 82 ? -18.007 -1.056 21.209 1.00 73.69 82 GLN A C 1
ATOM 614 O O . GLN A 1 82 ? -16.894 -1.305 21.675 1.00 73.69 82 GLN A O 1
ATOM 619 N N . HIS A 1 83 ? -18.233 0.032 20.485 1.00 75.75 83 HIS A N 1
ATOM 620 C CA . HIS A 1 83 ? -17.183 0.927 19.994 1.00 75.75 83 HIS A CA 1
ATOM 621 C C . HIS A 1 83 ? -16.362 1.595 21.103 1.00 75.75 83 HIS A C 1
ATOM 623 O O . HIS A 1 83 ? -15.142 1.698 20.979 1.00 75.75 83 HIS A O 1
ATOM 629 N N . ASP A 1 84 ? -16.998 1.968 22.213 1.00 77.75 84 ASP A N 1
ATOM 630 C CA . ASP A 1 84 ? -16.311 2.572 23.361 1.00 77.75 84 ASP A CA 1
ATOM 631 C C . ASP A 1 84 ? -15.273 1.614 23.965 1.00 77.75 84 ASP A C 1
ATOM 633 O O . ASP A 1 84 ? -14.168 2.025 24.314 1.00 77.75 84 ASP A O 1
ATOM 637 N N . HIS A 1 85 ? -15.580 0.313 24.006 1.00 71.44 85 HIS A N 1
ATOM 638 C CA . HIS A 1 85 ? -14.640 -0.708 24.469 1.00 71.44 85 HIS A CA 1
ATOM 639 C C . HIS A 1 85 ? -13.494 -0.909 23.473 1.00 71.44 85 HIS A C 1
ATOM 641 O O . HIS A 1 85 ? -12.344 -1.047 23.886 1.00 71.44 85 HIS A O 1
ATOM 647 N N . ALA A 1 86 ? -13.772 -0.867 22.165 1.00 76.00 86 ALA A N 1
ATOM 648 C CA . ALA A 1 86 ? -12.728 -0.921 21.143 1.00 76.00 86 ALA A CA 1
ATOM 649 C C . ALA A 1 86 ? -11.731 0.246 21.281 1.00 76.00 86 ALA A C 1
ATOM 651 O O . ALA A 1 86 ? -10.521 0.040 21.173 1.00 76.00 86 ALA A O 1
ATOM 652 N N . LEU A 1 87 ? -12.226 1.453 21.577 1.00 76.62 87 LEU A N 1
ATOM 653 C CA . LEU A 1 87 ? -11.393 2.633 21.828 1.00 76.62 87 LEU A CA 1
ATOM 654 C C . LEU A 1 87 ? -10.654 2.554 23.170 1.00 76.62 87 LEU A C 1
ATOM 656 O O . LEU A 1 87 ? -9.482 2.913 23.235 1.00 76.62 87 LEU A O 1
ATOM 660 N N . GLN A 1 88 ? -11.273 2.008 24.219 1.00 75.00 88 GLN A N 1
ATOM 661 C CA . GLN A 1 88 ? -10.619 1.814 25.518 1.00 75.00 88 GLN A CA 1
ATOM 662 C C . GLN A 1 88 ? -9.398 0.885 25.424 1.00 75.00 88 GLN A C 1
ATOM 664 O O . GLN A 1 88 ? -8.390 1.101 26.099 1.00 75.00 88 GLN A O 1
ATOM 669 N N . ILE A 1 89 ? -9.447 -0.130 24.553 1.00 71.88 89 ILE A N 1
ATOM 670 C CA . ILE A 1 89 ? -8.284 -0.983 24.282 1.00 71.88 89 ILE A CA 1
ATOM 671 C C . ILE A 1 89 ? -7.110 -0.157 23.735 1.00 71.88 89 ILE A C 1
ATOM 673 O O . ILE A 1 89 ? -5.970 -0.416 24.116 1.00 71.88 89 ILE A O 1
ATOM 677 N N . LEU A 1 90 ? -7.370 0.861 22.906 1.00 72.62 90 LEU A N 1
ATOM 678 C CA . LEU A 1 90 ? -6.343 1.757 22.367 1.00 72.62 90 LEU A CA 1
ATOM 679 C C . LEU A 1 90 ? -5.605 2.528 23.474 1.00 72.62 90 LEU A C 1
ATOM 681 O O . LEU A 1 90 ? -4.384 2.680 23.419 1.00 72.62 90 LEU A O 1
ATOM 685 N N . GLU A 1 91 ? -6.335 2.989 24.491 1.00 70.31 91 GLU A N 1
ATOM 686 C CA . GLU A 1 91 ? -5.773 3.736 25.624 1.00 70.31 91 GLU A CA 1
ATOM 687 C C . GLU A 1 91 ? -4.838 2.873 26.486 1.00 70.31 91 GLU A C 1
ATOM 689 O O . GLU A 1 91 ? -3.892 3.385 27.085 1.00 70.31 91 GLU A O 1
ATOM 694 N N . GLY A 1 92 ? -5.063 1.555 26.513 1.00 67.75 92 GLY A N 1
ATOM 695 C CA . GLY A 1 92 ? -4.219 0.584 27.215 1.00 67.75 92 GLY A CA 1
ATOM 696 C C . GLY A 1 92 ? -2.936 0.185 26.472 1.00 67.75 92 GLY A C 1
ATOM 697 O O . GLY A 1 92 ? -2.095 -0.521 27.035 1.00 67.75 92 GLY A O 1
ATOM 698 N N . VAL A 1 93 ? -2.768 0.613 25.217 1.00 71.25 93 VAL A N 1
ATOM 699 C CA . VAL A 1 93 ? -1.606 0.298 24.371 1.00 71.25 93 VAL A CA 1
ATOM 700 C C . VAL A 1 93 ? -0.507 1.342 24.583 1.00 71.25 93 VAL A C 1
ATOM 702 O O . VAL A 1 93 ? -0.777 2.533 24.757 1.00 71.25 93 VAL A O 1
ATOM 705 N N . ARG A 1 94 ? 0.764 0.917 24.528 1.00 71.69 94 ARG A N 1
ATOM 706 C CA . ARG A 1 94 ? 1.905 1.844 24.597 1.00 71.69 94 ARG A CA 1
ATOM 707 C C . ARG A 1 94 ? 1.812 2.869 23.461 1.00 71.69 94 ARG A C 1
ATOM 709 O O . ARG A 1 94 ? 1.539 2.458 22.336 1.00 71.69 94 ARG A O 1
ATOM 716 N N . PRO A 1 95 ? 2.134 4.154 23.689 1.00 77.31 95 PRO A N 1
ATOM 717 C CA . PRO A 1 95 ? 2.028 5.187 22.656 1.00 77.31 95 PRO A CA 1
ATOM 718 C C . PRO A 1 95 ? 2.694 4.827 21.319 1.00 77.31 95 PRO A C 1
ATOM 720 O O . PRO A 1 95 ? 2.110 5.071 20.270 1.00 77.31 95 PRO A O 1
ATOM 723 N N . SER A 1 96 ? 3.861 4.169 21.349 1.00 76.00 96 SER A N 1
ATOM 724 C CA . SER A 1 96 ? 4.591 3.728 20.147 1.00 76.00 96 SER A CA 1
ATOM 725 C C . SER A 1 96 ? 3.845 2.710 19.284 1.00 76.00 96 SER A C 1
ATOM 727 O O . SER A 1 96 ? 4.158 2.561 18.109 1.00 76.00 96 SER A O 1
ATOM 729 N N . ASP A 1 97 ? 2.894 1.984 19.869 1.00 77.00 97 ASP A N 1
ATOM 730 C CA . ASP A 1 97 ? 2.187 0.884 19.218 1.00 77.00 97 ASP A CA 1
ATOM 731 C C . ASP A 1 97 ? 0.732 1.258 18.880 1.00 77.00 97 ASP A C 1
ATOM 733 O O . ASP A 1 97 ? 0.034 0.501 18.204 1.00 77.00 97 ASP A O 1
ATOM 737 N N . GLN A 1 98 ? 0.259 2.427 19.333 1.00 82.56 98 GLN A N 1
ATOM 738 C CA . GLN A 1 98 ? -1.129 2.851 19.147 1.00 82.56 98 GLN A CA 1
ATOM 739 C C . GLN A 1 98 ? -1.497 2.973 17.669 1.00 82.56 98 GLN A C 1
ATOM 741 O O . GLN A 1 98 ? -2.564 2.511 17.281 1.00 82.56 98 GLN A O 1
ATOM 746 N N . ASP A 1 99 ? -0.612 3.508 16.826 1.00 87.00 99 ASP A N 1
ATOM 747 C CA . ASP A 1 99 ? -0.872 3.676 15.389 1.00 87.00 99 ASP A CA 1
ATOM 748 C C . ASP A 1 99 ? -1.071 2.335 14.659 1.00 87.00 99 ASP A C 1
ATOM 750 O O . ASP A 1 99 ? -1.877 2.240 13.729 1.00 87.00 99 ASP A O 1
ATOM 754 N N . ALA A 1 100 ? -0.433 1.260 15.131 1.00 82.31 100 ALA A N 1
ATOM 755 C CA . ALA A 1 100 ? -0.665 -0.084 14.606 1.00 82.31 100 ALA A CA 1
ATOM 756 C C . ALA A 1 100 ? -2.059 -0.623 14.970 1.00 82.31 100 ALA A C 1
ATOM 758 O O . ALA A 1 100 ? -2.668 -1.330 14.167 1.00 82.31 100 ALA A O 1
ATOM 759 N N . VAL A 1 101 ? -2.575 -0.289 16.157 1.00 82.19 101 VAL A N 1
ATOM 760 C CA . VAL A 1 101 ? -3.940 -0.653 16.576 1.00 82.19 101 VAL A CA 1
ATOM 761 C C . VAL A 1 101 ? -4.974 0.231 15.881 1.00 82.19 101 VAL A C 1
ATOM 763 O O . VAL A 1 101 ? -5.966 -0.290 15.374 1.00 82.19 101 VAL A O 1
ATOM 766 N N . ARG A 1 102 ? -4.716 1.544 15.773 1.00 89.19 102 ARG A N 1
ATOM 767 C CA . ARG A 1 102 ? -5.559 2.491 15.025 1.00 89.19 102 ARG A CA 1
ATOM 768 C C . ARG A 1 102 ? -5.771 2.007 13.595 1.00 89.19 102 ARG A C 1
ATOM 770 O O . ARG A 1 102 ? -6.914 1.923 13.171 1.00 89.19 102 ARG A O 1
ATOM 777 N N . ARG A 1 103 ? -4.709 1.589 12.894 1.00 89.00 103 ARG A N 1
ATOM 778 C CA . ARG A 1 103 ? -4.795 1.010 11.539 1.00 89.00 103 ARG A CA 1
ATOM 779 C C . ARG A 1 103 ? -5.812 -0.131 11.446 1.00 89.00 103 ARG A C 1
ATOM 781 O O . ARG A 1 103 ? -6.643 -0.144 10.549 1.00 89.00 103 ARG A O 1
ATOM 788 N N . GLN A 1 104 ? -5.780 -1.070 12.391 1.00 84.06 104 GLN A N 1
ATOM 789 C CA . GLN A 1 104 ? -6.705 -2.210 12.384 1.00 84.06 104 GLN A CA 1
ATOM 790 C C . GLN A 1 104 ? -8.159 -1.782 12.612 1.00 84.06 104 GLN A C 1
ATOM 792 O O . GLN A 1 104 ? -9.070 -2.365 12.027 1.00 84.06 104 GLN A O 1
ATOM 797 N N . LEU A 1 105 ? -8.380 -0.766 13.451 1.00 86.88 105 LEU A N 1
ATOM 798 C CA . LEU A 1 105 ? -9.710 -0.207 13.675 1.00 86.88 105 LEU A CA 1
ATOM 799 C C . LEU A 1 105 ? -10.220 0.563 12.456 1.00 86.88 105 LEU A C 1
ATOM 801 O O . LEU A 1 105 ? -11.374 0.379 12.091 1.00 86.88 105 LEU A O 1
ATOM 805 N N . VAL A 1 106 ? -9.372 1.366 11.808 1.00 91.88 106 VAL A N 1
ATOM 806 C CA . VAL A 1 106 ? -9.705 2.059 10.552 1.00 91.88 106 VAL A CA 1
ATOM 807 C C . VAL A 1 106 ? -10.151 1.053 9.499 1.00 91.88 106 VAL A C 1
ATOM 809 O O . VAL A 1 106 ? -11.241 1.189 8.950 1.00 91.88 106 VAL A O 1
ATOM 812 N N . GLU A 1 107 ? -9.353 0.004 9.275 1.00 87.56 107 GLU A N 1
ATOM 813 C CA . GLU A 1 107 ? -9.692 -1.065 8.335 1.00 87.56 107 GLU A CA 1
ATOM 814 C C . GLU A 1 107 ? -11.024 -1.734 8.687 1.00 87.56 107 GLU A C 1
ATOM 816 O O . GLU A 1 107 ? -11.832 -1.992 7.799 1.00 87.56 107 GLU A O 1
ATOM 821 N N . LEU A 1 108 ? -11.281 -2.020 9.967 1.00 84.81 108 LEU A N 1
ATOM 822 C CA . LEU A 1 108 ? -12.556 -2.599 10.380 1.00 84.81 108 LEU A CA 1
ATOM 823 C C . LEU A 1 108 ? -13.731 -1.660 10.083 1.00 84.81 108 LEU A C 1
ATOM 825 O O . LEU A 1 108 ? -14.690 -2.095 9.450 1.00 84.81 108 LEU A O 1
ATOM 829 N N . TYR A 1 109 ? -13.673 -0.419 10.568 1.00 87.88 109 TYR A N 1
ATOM 830 C CA . TYR A 1 109 ? -14.774 0.536 10.454 1.00 87.88 109 TYR A CA 1
ATOM 831 C C . TYR A 1 109 ? -15.115 0.818 8.996 1.00 87.88 109 TYR A C 1
ATOM 833 O O . TYR A 1 109 ? -16.278 0.746 8.606 1.00 87.88 109 TYR A O 1
ATOM 841 N N . ALA A 1 110 ? -14.098 1.009 8.162 1.00 89.94 110 ALA A N 1
ATOM 842 C CA . ALA A 1 110 ? -14.304 1.220 6.742 1.00 89.94 110 ALA A CA 1
ATOM 843 C C . ALA A 1 110 ? -14.865 -0.034 6.034 1.00 89.94 110 ALA A C 1
ATOM 845 O O . ALA A 1 110 ? -15.732 0.085 5.172 1.00 89.94 110 ALA A O 1
ATOM 846 N N . ASN A 1 111 ? -14.472 -1.249 6.447 1.00 84.88 111 ASN A N 1
ATOM 847 C CA . ASN A 1 111 ? -15.040 -2.494 5.904 1.00 84.88 111 ASN A CA 1
ATOM 848 C C . ASN A 1 111 ? -16.524 -2.702 6.255 1.00 84.88 111 ASN A C 1
ATOM 850 O O . ASN A 1 111 ? -17.232 -3.362 5.494 1.00 84.88 111 ASN A O 1
ATOM 854 N N . ILE A 1 112 ? -16.997 -2.180 7.391 1.00 83.62 112 ILE A N 1
ATOM 855 C CA . ILE A 1 112 ? -18.423 -2.217 7.767 1.00 83.62 112 ILE A CA 1
ATOM 856 C C . ILE A 1 112 ? -19.205 -0.988 7.271 1.00 83.62 112 ILE A C 1
ATOM 858 O O . ILE A 1 112 ? -20.392 -0.870 7.562 1.00 83.62 112 ILE A O 1
ATOM 862 N N . GLY A 1 113 ? -18.559 -0.095 6.511 1.00 84.69 113 GLY A N 1
ATOM 863 C CA . GLY A 1 113 ? -19.168 1.103 5.927 1.00 84.69 113 GLY A CA 1
ATOM 864 C C . GLY A 1 113 ? -19.274 2.307 6.870 1.00 84.69 113 GLY A C 1
ATOM 865 O O . GLY A 1 113 ? -19.920 3.293 6.529 1.00 84.69 113 GLY A O 1
ATOM 866 N N . ASP A 1 114 ? -18.652 2.247 8.048 1.00 89.19 114 ASP A N 1
ATOM 867 C CA . ASP A 1 114 ? -18.627 3.334 9.032 1.00 89.19 114 ASP A CA 1
ATOM 868 C C . ASP A 1 114 ? -17.414 4.247 8.788 1.00 89.19 114 ASP A C 1
ATOM 870 O O . ASP A 1 114 ? -16.423 4.251 9.529 1.00 89.19 114 ASP A O 1
ATOM 874 N N . PHE A 1 115 ? -17.464 4.979 7.674 1.00 91.81 115 PHE A N 1
ATOM 875 C CA . PHE A 1 115 ? -16.345 5.797 7.210 1.00 91.81 115 PHE A CA 1
ATOM 876 C C . PHE A 1 115 ? -16.043 6.981 8.136 1.00 91.81 115 PHE A C 1
ATOM 878 O O . PHE A 1 115 ? -14.874 7.314 8.318 1.00 91.81 115 PHE A O 1
ATOM 885 N N . ASP A 1 116 ? -17.056 7.555 8.790 1.00 91.56 116 ASP A N 1
ATOM 886 C CA . ASP A 1 116 ? -16.882 8.670 9.730 1.00 91.56 116 ASP A CA 1
ATOM 887 C C . ASP A 1 116 ? -16.016 8.274 10.933 1.00 91.56 116 ASP A C 1
ATOM 889 O O . ASP A 1 116 ? -15.114 9.011 11.344 1.00 91.56 116 ASP A O 1
ATOM 893 N N . ARG A 1 117 ? -16.248 7.085 11.510 1.00 89.75 117 ARG A N 1
ATOM 894 C CA . ARG A 1 117 ? -15.416 6.602 12.623 1.00 89.75 117 ARG A CA 1
ATOM 895 C C . ARG A 1 117 ? -14.015 6.233 12.174 1.00 89.75 117 ARG A C 1
ATOM 897 O O . ARG A 1 117 ? -13.059 6.486 12.909 1.00 89.75 117 ARG A O 1
ATOM 904 N N . ALA A 1 118 ? -13.883 5.643 10.990 1.00 92.75 118 ALA A N 1
ATOM 905 C CA . ALA A 1 118 ? -12.578 5.355 10.419 1.00 92.75 118 ALA A CA 1
ATOM 906 C C . ALA A 1 118 ? -11.771 6.654 10.221 1.00 92.75 118 ALA A C 1
ATOM 908 O O . ALA A 1 118 ? -10.635 6.737 10.691 1.00 92.75 118 ALA A O 1
ATOM 909 N N . ASP A 1 119 ? -12.375 7.697 9.646 1.00 93.38 119 ASP A N 1
ATOM 910 C CA . ASP A 1 119 ? -11.754 9.014 9.466 1.00 93.38 119 ASP A CA 1
ATOM 911 C C . ASP A 1 119 ? -11.347 9.666 10.798 1.00 93.38 119 ASP A C 1
ATOM 913 O O . ASP A 1 119 ? -10.217 10.143 10.957 1.00 93.38 119 ASP A O 1
ATOM 917 N N . ALA A 1 120 ? -12.219 9.603 11.808 1.00 91.62 120 ALA A N 1
ATOM 918 C CA . ALA A 1 120 ? -11.926 10.137 13.137 1.00 91.62 120 ALA A CA 1
ATOM 919 C C . ALA A 1 120 ? -10.701 9.471 13.790 1.00 91.62 120 ALA A C 1
ATOM 921 O O . ALA A 1 120 ? -9.947 10.132 14.510 1.00 91.62 120 ALA A O 1
ATOM 922 N N . ILE A 1 121 ? -10.482 8.174 13.548 1.00 91.12 121 ILE A N 1
ATOM 923 C CA . ILE A 1 121 ? -9.310 7.445 14.053 1.00 91.12 121 ILE A CA 1
ATOM 924 C C . ILE A 1 121 ? -8.053 7.798 13.250 1.00 91.12 121 ILE A C 1
ATOM 926 O O . ILE A 1 121 ? -6.983 7.945 13.848 1.00 91.12 121 ILE A O 1
ATOM 930 N N . ILE A 1 122 ? -8.163 7.978 11.930 1.00 92.81 122 ILE A N 1
ATOM 931 C CA . ILE A 1 122 ? -7.042 8.402 11.075 1.00 92.81 122 ILE A CA 1
ATOM 932 C C . ILE A 1 122 ? -6.477 9.743 11.554 1.00 92.81 122 ILE A C 1
ATOM 934 O O . ILE A 1 122 ? -5.264 9.898 11.675 1.00 92.81 122 ILE A O 1
ATOM 938 N N . HIS A 1 123 ? -7.339 10.692 11.920 1.00 90.19 123 HIS A N 1
ATOM 939 C CA . HIS A 1 123 ? -6.930 12.002 12.438 1.00 90.19 123 HIS A CA 1
ATOM 940 C C . HIS A 1 123 ? -6.202 11.963 13.793 1.00 90.19 123 HIS A C 1
ATOM 942 O O . HIS A 1 123 ? -5.596 12.957 14.191 1.00 90.19 123 HIS A O 1
ATOM 948 N N . GLN A 1 124 ? -6.230 10.830 14.496 1.00 89.81 124 GLN A N 1
ATOM 949 C CA . GLN A 1 124 ? -5.509 10.625 15.756 1.00 89.81 124 GLN A CA 1
ATOM 950 C C . GLN A 1 124 ? -4.153 9.935 15.563 1.00 89.81 124 GLN A C 1
ATOM 952 O O . GLN A 1 124 ? -3.444 9.708 16.547 1.00 89.81 124 GLN A O 1
ATOM 957 N N . MET A 1 125 ? -3.804 9.560 14.329 1.00 89.00 125 MET A N 1
ATOM 958 C CA . MET A 1 125 ? -2.514 8.950 14.030 1.00 89.00 125 MET A CA 1
ATOM 959 C C . MET A 1 125 ? -1.381 9.965 14.164 1.00 89.00 125 MET A C 1
ATOM 961 O O . MET A 1 125 ? -1.528 11.136 13.820 1.00 89.00 125 MET A O 1
ATOM 965 N N . THR A 1 126 ? -0.241 9.504 14.675 1.00 88.00 126 THR A N 1
ATOM 966 C CA . THR A 1 126 ? 0.953 10.345 14.846 1.00 88.00 126 THR A CA 1
ATOM 967 C C . THR A 1 126 ? 1.950 10.186 13.704 1.00 88.00 126 THR A C 1
ATOM 969 O O . THR A 1 126 ? 2.664 11.132 13.371 1.00 88.00 126 THR A O 1
ATOM 972 N N . ASP A 1 127 ? 1.991 9.007 13.086 1.00 85.94 127 ASP A N 1
ATOM 973 C CA . ASP A 1 127 ? 2.772 8.743 11.885 1.00 85.94 127 ASP A CA 1
ATOM 974 C C . ASP A 1 127 ? 2.062 9.311 10.645 1.00 85.94 127 ASP A C 1
ATOM 976 O O . ASP A 1 127 ? 1.051 8.782 10.180 1.00 85.94 127 ASP A O 1
ATOM 980 N N . VAL A 1 128 ? 2.632 10.382 10.087 1.00 83.38 128 VAL A N 1
ATOM 981 C CA . VAL A 1 128 ? 2.130 11.073 8.888 1.00 83.38 128 VAL A CA 1
ATOM 982 C C . VAL A 1 128 ? 2.079 10.151 7.669 1.00 83.38 128 VAL A C 1
ATOM 984 O O . VAL A 1 128 ? 1.130 10.217 6.889 1.00 83.38 128 VAL A O 1
ATOM 987 N N . ALA A 1 129 ? 3.079 9.284 7.487 1.00 82.75 129 ALA A N 1
ATOM 988 C CA . ALA A 1 129 ? 3.109 8.382 6.341 1.00 82.75 129 ALA A CA 1
ATOM 989 C C . ALA A 1 129 ? 1.981 7.355 6.441 1.00 82.75 129 ALA A C 1
ATOM 991 O O . ALA A 1 129 ? 1.326 7.060 5.438 1.00 82.75 129 ALA A O 1
ATOM 992 N N . LEU A 1 130 ? 1.721 6.859 7.653 1.00 85.81 130 LEU A N 1
ATOM 993 C CA . LEU A 1 130 ? 0.590 5.979 7.895 1.00 85.81 130 LEU A CA 1
ATOM 994 C C . LEU A 1 130 ? -0.745 6.708 7.726 1.00 85.81 130 LEU A C 1
ATOM 996 O O . LEU A 1 130 ? -1.668 6.147 7.143 1.00 85.81 130 LEU A O 1
ATOM 1000 N N . GLN A 1 131 ? -0.846 7.947 8.197 1.00 88.94 131 GLN A N 1
ATOM 1001 C CA . GLN A 1 131 ? -2.052 8.749 8.050 1.00 88.94 131 GLN A CA 1
ATOM 1002 C C . GLN A 1 131 ? -2.416 8.937 6.570 1.00 88.94 131 GLN A C 1
ATOM 1004 O O . GLN A 1 131 ? -3.536 8.623 6.184 1.00 88.94 131 GLN A O 1
ATOM 1009 N N . VAL A 1 132 ? -1.452 9.330 5.725 1.00 88.25 132 VAL A N 1
ATOM 1010 C CA . VAL A 1 132 ? -1.629 9.439 4.262 1.00 88.25 132 VAL A CA 1
ATOM 1011 C C . VAL A 1 132 ? -2.118 8.123 3.654 1.00 88.25 132 VAL A C 1
ATOM 1013 O O . VAL A 1 132 ? -3.082 8.123 2.885 1.00 88.25 132 VAL A O 1
ATOM 1016 N N . GLN A 1 133 ? -1.500 7.004 4.038 1.00 89.81 133 GLN A N 1
ATOM 1017 C CA . GLN A 1 133 ? -1.884 5.683 3.545 1.00 89.81 133 GLN A CA 1
ATOM 1018 C C . GLN A 1 133 ? -3.327 5.332 3.924 1.00 89.81 133 GLN A C 1
ATOM 1020 O O . GLN A 1 133 ? -4.107 4.877 3.088 1.00 89.81 133 GLN A O 1
ATOM 1025 N N . GLN A 1 134 ? -3.697 5.537 5.188 1.00 92.81 134 GLN A N 1
ATOM 1026 C CA . GLN A 1 134 ? -5.023 5.183 5.686 1.00 92.81 134 GLN A CA 1
ATOM 1027 C C . GLN A 1 134 ? -6.113 6.095 5.121 1.00 92.81 134 GLN A C 1
ATOM 1029 O O . GLN A 1 134 ? -7.166 5.595 4.736 1.00 92.81 134 GLN A O 1
ATOM 1034 N N . THR A 1 135 ? -5.850 7.396 4.977 1.00 93.81 135 THR A N 1
ATOM 1035 C CA . THR A 1 135 ? -6.762 8.321 4.293 1.00 93.81 135 THR A CA 1
ATOM 1036 C C . THR A 1 135 ? -6.991 7.909 2.840 1.00 93.81 135 THR A C 1
ATOM 1038 O O . THR A 1 135 ? -8.130 7.860 2.381 1.00 93.81 135 THR A O 1
ATOM 1041 N N . SER A 1 136 ? -5.926 7.558 2.116 1.00 93.81 136 SER A N 1
ATOM 1042 C CA . SER A 1 136 ? -6.028 7.135 0.715 1.00 93.81 136 SER A CA 1
ATOM 1043 C C . SER A 1 136 ? -6.846 5.849 0.563 1.00 93.81 136 SER A C 1
ATOM 1045 O O . SER A 1 136 ? -7.689 5.736 -0.330 1.00 93.81 136 SER A O 1
ATOM 1047 N N . GLN A 1 137 ? -6.647 4.889 1.469 1.00 94.38 137 GLN A N 1
ATOM 1048 C CA . GLN A 1 137 ? -7.428 3.657 1.508 1.00 94.38 137 GLN A CA 1
ATOM 1049 C C . GLN A 1 137 ? -8.904 3.920 1.847 1.00 94.38 137 GLN A C 1
ATOM 1051 O O . GLN A 1 137 ? -9.774 3.347 1.192 1.00 94.38 137 GLN A O 1
ATOM 1056 N N . LEU A 1 138 ? -9.186 4.797 2.818 1.00 95.62 138 LEU A N 1
ATOM 1057 C CA . LEU A 1 138 ? -10.546 5.176 3.207 1.00 95.62 138 LEU A CA 1
ATOM 1058 C C . LEU A 1 138 ? -11.315 5.777 2.026 1.00 95.62 138 LEU A C 1
ATOM 1060 O O . LEU A 1 138 ? -12.409 5.317 1.704 1.00 95.62 138 LEU A O 1
ATOM 1064 N N . VAL A 1 139 ? -10.716 6.759 1.343 1.00 96.19 139 VAL A N 1
ATOM 1065 C CA . VAL A 1 139 ? -11.305 7.400 0.157 1.00 96.19 139 VAL A CA 1
ATOM 1066 C C . VAL A 1 139 ? -11.594 6.357 -0.920 1.00 96.19 139 VAL A C 1
ATOM 1068 O O . VAL A 1 139 ? -12.701 6.317 -1.454 1.00 96.19 139 VAL A O 1
ATOM 1071 N N . ALA A 1 140 ? -10.635 5.477 -1.225 1.00 95.12 140 ALA A N 1
ATOM 1072 C CA . ALA A 1 140 ? -10.835 4.431 -2.225 1.00 95.12 140 ALA A CA 1
ATOM 1073 C C . ALA A 1 140 ? -11.983 3.479 -1.847 1.00 95.12 140 ALA A C 1
ATOM 1075 O O . ALA A 1 140 ? -12.813 3.156 -2.695 1.00 95.12 140 ALA A O 1
ATOM 1076 N N . GLN A 1 141 ? -12.066 3.058 -0.583 1.00 94.75 141 GLN A N 1
ATOM 1077 C CA . GLN A 1 141 ? -13.139 2.189 -0.097 1.00 94.75 141 GLN A CA 1
ATOM 1078 C C . GLN A 1 141 ? -14.510 2.873 -0.158 1.00 94.75 141 GLN A C 1
ATOM 1080 O O . GLN A 1 141 ? -15.456 2.254 -0.639 1.00 94.75 141 GLN A O 1
ATOM 1085 N N . ALA A 1 142 ? -14.611 4.148 0.225 1.00 94.75 142 ALA A N 1
ATOM 1086 C CA . ALA A 1 142 ? -15.847 4.922 0.103 1.00 94.75 142 ALA A CA 1
ATOM 1087 C C . ALA A 1 142 ? -16.281 5.087 -1.368 1.00 94.75 142 ALA A C 1
ATOM 1089 O O . ALA A 1 142 ? -17.463 4.969 -1.692 1.00 94.75 142 ALA A O 1
ATOM 1090 N N . VAL A 1 143 ? -15.330 5.273 -2.297 1.00 95.50 143 VAL A N 1
ATOM 1091 C CA . VAL A 1 143 ? -15.617 5.269 -3.744 1.00 95.50 143 VAL A CA 1
ATOM 1092 C C . VAL A 1 143 ? -16.187 3.922 -4.194 1.00 95.50 143 VAL A C 1
ATOM 1094 O O . VAL A 1 143 ? -17.162 3.903 -4.944 1.00 95.50 143 VAL A O 1
ATOM 1097 N N . ILE A 1 144 ? -15.588 2.812 -3.753 1.00 93.81 144 ILE A N 1
ATOM 1098 C CA . ILE A 1 144 ? -16.021 1.451 -4.107 1.00 93.81 144 ILE A CA 1
ATOM 1099 C C . ILE A 1 144 ? -17.398 1.130 -3.517 1.00 93.81 144 ILE A C 1
ATOM 1101 O O . ILE A 1 144 ? -18.197 0.466 -4.169 1.00 93.81 144 ILE A O 1
ATOM 1105 N N . ALA A 1 145 ? -17.697 1.635 -2.319 1.00 92.25 145 ALA A N 1
ATOM 1106 C CA . ALA A 1 145 ? -19.004 1.528 -1.674 1.00 92.25 145 ALA A CA 1
ATOM 1107 C C . ALA A 1 145 ? -20.077 2.449 -2.298 1.00 92.25 145 ALA A C 1
ATOM 1109 O O . ALA A 1 145 ? -21.186 2.545 -1.781 1.00 92.25 145 ALA A O 1
ATOM 1110 N N . GLU A 1 146 ? -19.758 3.132 -3.404 1.00 91.94 146 GLU A N 1
ATOM 1111 C CA . GLU A 1 146 ? -20.612 4.099 -4.107 1.00 91.94 146 GLU A CA 1
ATOM 1112 C C . GLU A 1 146 ? -20.999 5.345 -3.280 1.00 91.94 146 GLU A C 1
ATOM 1114 O O . GLU A 1 146 ? -21.783 6.180 -3.739 1.00 91.94 146 GLU A O 1
ATOM 1119 N N . GLN A 1 147 ? -20.363 5.572 -2.127 1.00 91.69 147 GLN A N 1
ATOM 1120 C CA . GLN A 1 147 ? -20.511 6.770 -1.290 1.00 91.69 147 GLN A CA 1
ATOM 1121 C C . GLN A 1 147 ? -19.642 7.919 -1.811 1.00 91.69 147 GLN A C 1
ATOM 1123 O O . GLN A 1 147 ? -18.725 8.418 -1.162 1.00 91.69 147 GLN A O 1
ATOM 1128 N N . SER A 1 148 ? -19.929 8.345 -3.042 1.00 86.00 148 SER A N 1
ATOM 1129 C CA . SER A 1 148 ? -19.091 9.313 -3.764 1.00 86.00 148 SER A CA 1
ATOM 1130 C C . SER A 1 148 ? -19.010 10.688 -3.086 1.00 86.00 148 SER A C 1
ATOM 1132 O O . SER A 1 148 ? -17.988 11.354 -3.221 1.00 86.00 148 SER A O 1
ATOM 1134 N N . GLU A 1 149 ? -20.057 11.121 -2.377 1.00 90.50 149 GLU A N 1
ATOM 1135 C CA . GLU A 1 149 ? -20.062 12.409 -1.665 1.00 90.50 149 GLU A CA 1
ATOM 1136 C C . GLU A 1 149 ? -19.150 12.376 -0.431 1.00 90.50 149 GLU A C 1
ATOM 1138 O O . GLU A 1 149 ? -18.316 13.261 -0.262 1.00 90.50 149 GLU A O 1
ATOM 1143 N N . GLU A 1 150 ? -19.237 11.314 0.374 1.00 90.38 150 GLU A N 1
ATOM 1144 C CA . GLU A 1 150 ? -18.363 11.094 1.533 1.00 90.38 150 GLU A CA 1
ATOM 1145 C C . GLU A 1 150 ? -16.906 10.929 1.092 1.00 90.38 150 GLU A C 1
ATOM 1147 O O . GLU A 1 150 ? -16.023 11.607 1.609 1.00 90.38 150 GLU A O 1
ATOM 1152 N N . ALA A 1 151 ? -16.656 10.111 0.062 1.00 92.88 151 ALA A N 1
ATOM 1153 C CA . ALA A 1 151 ? -15.321 9.921 -0.498 1.00 92.88 151 ALA A CA 1
ATOM 1154 C C . ALA A 1 151 ? -14.680 11.243 -0.945 1.00 92.88 151 ALA A C 1
ATOM 1156 O O . ALA A 1 151 ? -13.502 11.486 -0.679 1.00 92.88 151 ALA A O 1
ATOM 1157 N N . GLN A 1 152 ? -15.459 12.105 -1.609 1.00 93.00 152 GLN A N 1
ATOM 1158 C CA . GLN A 1 152 ? -14.993 13.428 -2.008 1.00 93.00 152 GLN A CA 1
ATOM 1159 C C . GLN A 1 152 ? -14.752 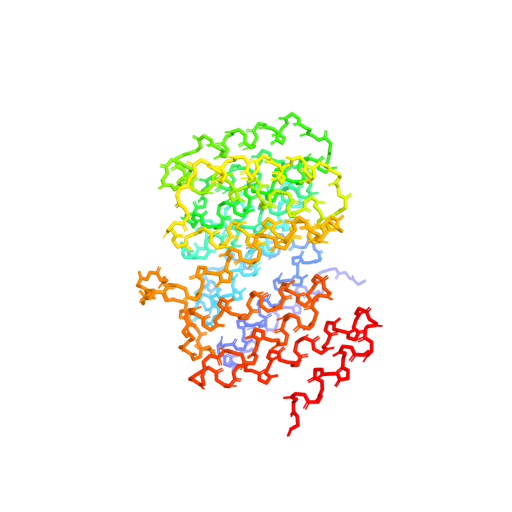14.322 -0.788 1.00 93.00 152 GLN A C 1
ATOM 1161 O O . GLN A 1 152 ? -13.742 15.018 -0.748 1.00 93.00 152 GLN A O 1
ATOM 1166 N N . GLY A 1 153 ? -15.623 14.263 0.223 1.00 93.50 153 GLY A N 1
ATOM 1167 C CA . GLY A 1 153 ? -15.451 14.975 1.487 1.00 93.50 153 GLY A CA 1
ATOM 1168 C C . GLY A 1 153 ? -14.146 14.608 2.198 1.00 93.50 153 GLY A C 1
ATOM 1169 O O . GLY A 1 153 ? -13.370 15.502 2.539 1.00 93.50 153 GLY A O 1
ATOM 1170 N N . PHE A 1 154 ? -13.857 13.313 2.357 1.00 93.25 154 PHE A N 1
ATOM 1171 C CA . PHE A 1 154 ? -12.606 12.834 2.956 1.00 93.25 154 PHE A CA 1
ATOM 1172 C C . PHE A 1 154 ? -11.387 13.246 2.129 1.00 93.25 154 PHE A C 1
ATOM 1174 O O . PHE A 1 154 ? -10.380 13.686 2.681 1.00 93.25 154 PHE A O 1
ATOM 1181 N N . LEU A 1 155 ? -11.474 13.159 0.797 1.00 93.19 155 LEU A N 1
ATOM 1182 C CA . LEU A 1 155 ? -10.388 13.583 -0.081 1.00 93.19 155 LEU A CA 1
ATOM 1183 C C . LEU A 1 155 ? -10.126 15.088 0.031 1.00 93.19 155 LEU A C 1
ATOM 1185 O O . LEU A 1 155 ? -8.977 15.500 0.168 1.00 93.19 155 LEU A O 1
ATOM 1189 N N . ASP A 1 156 ? -11.169 15.914 0.009 1.00 92.44 156 ASP A N 1
ATOM 1190 C CA . ASP A 1 156 ? -11.033 17.361 0.138 1.00 92.44 156 ASP A CA 1
ATOM 1191 C C . ASP A 1 156 ? -10.422 17.722 1.497 1.00 92.44 156 ASP A C 1
ATOM 1193 O O . ASP A 1 156 ? -9.500 18.537 1.557 1.00 92.44 156 ASP A O 1
ATOM 1197 N N . GLN A 1 157 ? -10.853 17.076 2.582 1.00 90.50 157 GLN A N 1
ATOM 1198 C CA . GLN A 1 157 ? -10.243 17.253 3.901 1.00 90.50 157 GLN A CA 1
ATOM 1199 C C . GLN A 1 157 ? -8.758 16.868 3.898 1.00 90.50 157 GLN A C 1
ATOM 1201 O O . GLN A 1 157 ? -7.923 17.646 4.364 1.00 90.50 157 GLN A O 1
ATOM 1206 N N . ALA A 1 158 ? -8.410 15.722 3.311 1.00 88.44 158 ALA A N 1
ATOM 1207 C CA . ALA A 1 158 ? -7.035 15.246 3.203 1.00 88.44 158 ALA A CA 1
ATOM 1208 C C . ALA A 1 158 ? -6.145 16.234 2.441 1.00 88.44 158 ALA A C 1
ATOM 1210 O O . ALA A 1 158 ? -5.061 16.596 2.907 1.00 88.44 158 ALA A O 1
ATOM 1211 N N . LEU A 1 159 ? -6.629 16.713 1.291 1.00 88.75 159 LEU A N 1
ATOM 1212 C CA . LEU A 1 159 ? -5.907 17.622 0.406 1.00 88.75 159 LEU A CA 1
ATOM 1213 C C . LEU A 1 159 ? -5.694 19.011 1.021 1.00 88.75 159 LEU A C 1
ATOM 1215 O O . LEU A 1 159 ? -4.698 19.658 0.695 1.00 88.75 159 LEU A O 1
ATOM 1219 N N . HIS A 1 160 ? -6.569 19.446 1.931 1.00 86.81 160 HIS A N 1
ATOM 1220 C CA . HIS A 1 160 ? -6.466 20.729 2.641 1.00 86.81 160 HIS A CA 1
ATOM 1221 C C . HIS A 1 160 ? -5.940 20.595 4.081 1.00 86.81 160 HIS A C 1
ATOM 1223 O O . HIS A 1 160 ? -5.933 21.572 4.834 1.00 86.81 160 HIS A O 1
ATOM 1229 N N . SER A 1 161 ? -5.509 19.399 4.480 1.00 83.19 161 SER A N 1
ATOM 1230 C CA . SER A 1 161 ? -5.020 19.145 5.830 1.00 83.19 161 SER A CA 1
ATOM 1231 C C . SER A 1 161 ? -3.667 19.831 6.094 1.00 83.19 161 SER A C 1
ATOM 1233 O O . SER A 1 161 ? -2.885 20.101 5.179 1.00 83.19 161 SER A O 1
ATOM 1235 N N . PRO A 1 162 ? -3.300 20.062 7.365 1.00 79.19 162 PRO A N 1
ATOM 1236 C CA . PRO A 1 162 ? -1.950 20.507 7.713 1.00 79.19 162 PRO A CA 1
ATOM 1237 C C . PRO A 1 162 ? -0.836 19.559 7.235 1.00 79.19 162 PRO A C 1
ATOM 1239 O O . PRO A 1 162 ? 0.319 19.974 7.179 1.00 79.19 162 PRO A O 1
ATOM 1242 N N . LEU A 1 163 ? -1.156 18.300 6.905 1.00 71.88 163 LEU A N 1
ATOM 1243 C CA . LEU A 1 163 ? -0.206 17.314 6.380 1.00 71.88 163 LEU A CA 1
ATOM 1244 C C . LEU A 1 163 ? 0.240 17.691 4.968 1.00 71.88 163 LEU A C 1
ATOM 1246 O O . LEU A 1 163 ? 1.430 17.661 4.661 1.00 71.88 163 LEU A O 1
ATOM 1250 N N . THR A 1 164 ? -0.702 18.086 4.112 1.00 74.62 164 THR A N 1
ATOM 1251 C CA . THR A 1 164 ? -0.408 18.504 2.737 1.00 74.62 164 THR A CA 1
ATOM 1252 C C . THR A 1 164 ? 0.215 19.888 2.659 1.00 74.62 164 THR A C 1
ATOM 1254 O O . THR A 1 164 ? 0.942 20.182 1.716 1.00 74.62 164 THR A O 1
ATOM 1257 N N . ALA A 1 165 ? -0.001 20.725 3.675 1.00 76.12 165 ALA A N 1
ATOM 1258 C CA . ALA A 1 165 ? 0.684 22.007 3.795 1.00 76.12 165 ALA A CA 1
ATOM 1259 C C . ALA A 1 165 ? 2.189 21.863 4.104 1.00 76.12 165 ALA A C 1
ATOM 1261 O O . ALA A 1 165 ? 2.961 22.769 3.792 1.00 76.12 165 ALA A O 1
ATOM 1262 N N . GLN A 1 166 ? 2.606 20.756 4.730 1.00 74.56 166 GLN A N 1
ATOM 1263 C CA . GLN A 1 166 ? 4.003 20.518 5.117 1.00 74.56 166 GLN A CA 1
ATOM 1264 C C . GLN A 1 166 ? 4.867 19.996 3.969 1.00 74.56 166 GLN A C 1
ATOM 1266 O O . GLN A 1 166 ? 6.053 20.319 3.917 1.00 74.56 166 GLN A O 1
ATOM 1271 N N . ASP A 1 167 ? 4.284 19.219 3.054 1.00 76.69 167 ASP A N 1
ATOM 1272 C CA . ASP A 1 167 ? 4.989 18.681 1.894 1.00 76.69 167 ASP A CA 1
ATOM 1273 C C . ASP A 1 167 ? 4.138 18.852 0.621 1.00 76.69 167 ASP A C 1
ATOM 1275 O O . ASP A 1 167 ? 3.059 18.253 0.522 1.00 76.69 167 ASP A O 1
ATOM 1279 N N . PRO A 1 168 ? 4.617 19.619 -0.382 1.00 81.31 168 PRO A N 1
ATOM 1280 C CA . PRO A 1 168 ? 3.897 19.829 -1.638 1.00 81.31 168 PRO A CA 1
ATOM 1281 C C . PRO A 1 168 ? 3.642 18.539 -2.439 1.00 81.31 168 PRO A C 1
ATOM 1283 O O . PRO A 1 168 ? 2.821 18.554 -3.356 1.00 81.31 168 PRO A O 1
ATOM 1286 N N . TYR A 1 169 ? 4.299 17.423 -2.107 1.00 84.31 169 TYR A N 1
ATOM 1287 C CA . TYR A 1 169 ? 4.089 16.120 -2.739 1.00 84.31 169 TYR A CA 1
ATOM 1288 C C . TYR A 1 169 ? 2.946 15.308 -2.130 1.00 84.31 169 TYR A C 1
ATOM 1290 O O . TYR A 1 169 ? 2.378 14.468 -2.830 1.00 84.31 169 TYR A O 1
ATOM 1298 N N . HIS A 1 170 ? 2.574 15.546 -0.868 1.00 85.75 170 HIS A N 1
ATOM 1299 C CA . HIS A 1 170 ? 1.508 14.784 -0.210 1.00 85.75 170 HIS A CA 1
ATOM 1300 C C . HIS A 1 170 ? 0.170 14.825 -0.972 1.00 85.75 170 HIS A C 1
ATOM 1302 O O . HIS A 1 170 ? -0.430 13.762 -1.118 1.00 85.75 170 HIS A O 1
ATOM 1308 N N . PRO A 1 171 ? -0.290 15.959 -1.544 1.00 90.00 171 PRO A N 1
ATOM 1309 C CA . PRO A 1 171 ? -1.481 15.969 -2.396 1.00 90.00 171 PRO A CA 1
ATOM 1310 C C . PRO A 1 171 ? -1.416 14.981 -3.566 1.00 90.00 171 PRO A C 1
ATOM 1312 O O . PRO A 1 171 ? -2.357 14.225 -3.798 1.00 90.00 171 PRO A O 1
ATOM 1315 N N . ALA A 1 172 ? -0.301 14.977 -4.304 1.00 91.38 172 ALA A N 1
ATOM 1316 C CA . ALA A 1 172 ? -0.113 14.086 -5.446 1.00 91.38 172 ALA A CA 1
ATOM 1317 C C . ALA A 1 172 ? -0.004 12.622 -4.997 1.00 91.38 172 ALA A C 1
ATOM 1319 O O . ALA A 1 172 ? -0.533 11.731 -5.656 1.00 91.38 172 ALA A O 1
ATOM 1320 N N . LEU A 1 173 ? 0.643 12.386 -3.855 1.00 90.44 173 LEU A N 1
ATOM 1321 C CA . LEU A 1 173 ? 0.795 11.065 -3.261 1.00 90.44 173 LEU A CA 1
ATOM 1322 C C . LEU A 1 173 ? -0.544 10.467 -2.824 1.00 90.44 173 LEU A C 1
ATOM 1324 O O . LEU A 1 173 ? -0.817 9.327 -3.178 1.00 90.44 173 LEU A O 1
ATOM 1328 N N . ILE A 1 174 ? -1.386 11.236 -2.125 1.00 92.88 174 ILE A N 1
ATOM 1329 C CA . ILE A 1 174 ? -2.729 10.800 -1.712 1.00 92.88 174 ILE A CA 1
ATOM 1330 C C . ILE A 1 174 ? -3.535 10.386 -2.945 1.00 92.88 174 ILE A C 1
ATOM 1332 O O . ILE A 1 174 ? -4.068 9.283 -3.003 1.00 92.88 174 ILE A O 1
ATOM 1336 N N . LEU A 1 175 ? -3.568 11.234 -3.979 1.00 95.25 175 LEU A N 1
ATOM 1337 C CA . LEU A 1 175 ? -4.284 10.933 -5.223 1.00 95.25 175 LEU A CA 1
ATOM 1338 C C . LEU A 1 175 ? -3.739 9.675 -5.918 1.00 95.25 175 LEU A C 1
ATOM 1340 O O . LEU A 1 175 ? -4.517 8.846 -6.389 1.00 95.25 175 LEU A O 1
ATOM 1344 N N . ALA A 1 176 ? -2.415 9.504 -5.957 1.00 94.12 176 ALA A N 1
ATOM 1345 C CA . ALA A 1 176 ? -1.782 8.324 -6.536 1.00 94.12 176 ALA A CA 1
ATOM 1346 C C . ALA A 1 176 ? -2.093 7.045 -5.738 1.00 94.12 176 ALA A C 1
ATOM 1348 O O . ALA A 1 176 ? -2.367 6.008 -6.339 1.00 94.12 176 ALA A O 1
ATOM 1349 N N . GLU A 1 177 ? -2.082 7.102 -4.403 1.00 93.81 177 GLU A N 1
ATOM 1350 C CA . GLU A 1 177 ? -2.401 5.965 -3.532 1.00 93.81 177 GLU A CA 1
ATOM 1351 C C . GLU A 1 177 ? -3.890 5.588 -3.619 1.00 93.81 177 GLU A C 1
ATOM 1353 O O . GLU A 1 177 ? -4.207 4.408 -3.788 1.00 93.81 177 GLU A O 1
ATOM 1358 N N . VAL A 1 178 ? -4.806 6.570 -3.625 1.00 95.81 178 VAL A N 1
ATOM 1359 C CA . VAL A 1 178 ? -6.241 6.350 -3.905 1.00 95.81 178 VAL A CA 1
ATOM 1360 C C . VAL A 1 178 ? -6.404 5.631 -5.240 1.00 95.81 178 VAL A C 1
ATOM 1362 O O . VAL A 1 178 ? -7.096 4.614 -5.335 1.00 95.81 178 VAL A O 1
ATOM 1365 N N . ALA A 1 179 ? -5.732 6.129 -6.277 1.00 95.81 179 ALA A N 1
ATOM 1366 C CA . ALA A 1 179 ? -5.807 5.529 -7.592 1.00 95.81 179 ALA A CA 1
ATOM 1367 C C . ALA A 1 179 ? -5.267 4.096 -7.622 1.00 95.81 179 ALA A C 1
ATOM 1369 O O . ALA A 1 179 ? -5.905 3.222 -8.204 1.00 95.81 179 ALA A O 1
ATOM 1370 N N . ALA A 1 180 ? -4.128 3.834 -6.979 1.00 91.56 180 ALA A N 1
ATOM 1371 C CA . ALA A 1 180 ? -3.543 2.500 -6.899 1.00 91.56 180 ALA A CA 1
ATOM 1372 C C . ALA A 1 180 ? -4.493 1.505 -6.209 1.00 91.56 180 ALA A C 1
ATOM 1374 O O . ALA A 1 180 ? -4.686 0.396 -6.711 1.00 91.56 180 ALA A O 1
ATOM 1375 N N . HIS A 1 181 ? -5.152 1.910 -5.117 1.00 91.69 181 HIS A N 1
ATOM 1376 C CA . HIS A 1 181 ? -6.162 1.089 -4.442 1.00 91.69 181 HIS A CA 1
ATOM 1377 C C . HIS A 1 181 ? -7.372 0.788 -5.333 1.00 91.69 181 HIS A C 1
ATOM 1379 O O . HIS A 1 181 ? -7.826 -0.358 -5.384 1.00 91.69 181 HIS A O 1
ATOM 1385 N N . LEU A 1 182 ? -7.871 1.786 -6.065 1.00 94.88 182 LEU A N 1
ATOM 1386 C CA . LEU A 1 182 ? -8.977 1.610 -7.009 1.00 94.88 182 LEU A CA 1
ATOM 1387 C C . LEU A 1 182 ? -8.587 0.696 -8.176 1.00 94.88 182 LEU A C 1
ATOM 1389 O O . LEU A 1 182 ? -9.353 -0.194 -8.543 1.00 94.88 182 LEU A O 1
ATOM 1393 N N . MET A 1 183 ? -7.379 0.853 -8.716 1.00 92.94 183 MET A N 1
ATOM 1394 C CA . MET A 1 183 ? -6.873 0.029 -9.816 1.00 92.94 183 MET A CA 1
ATOM 1395 C C . MET A 1 183 ? -6.643 -1.421 -9.422 1.00 92.94 183 MET A C 1
ATOM 1397 O O . MET A 1 183 ? -6.965 -2.319 -10.197 1.00 92.94 183 MET A O 1
ATOM 1401 N N . ALA A 1 184 ? -6.154 -1.669 -8.206 1.00 88.44 184 ALA A N 1
ATOM 1402 C CA . ALA A 1 184 ? -6.030 -3.022 -7.673 1.00 88.44 184 ALA A CA 1
ATOM 1403 C C . ALA A 1 184 ? -7.383 -3.759 -7.640 1.00 88.44 184 ALA A C 1
ATOM 1405 O O . ALA A 1 184 ? -7.426 -4.982 -7.762 1.00 88.44 184 ALA A O 1
ATOM 1406 N N . GLN A 1 185 ? -8.485 -3.013 -7.529 1.00 89.94 185 GLN A N 1
ATOM 1407 C CA . GLN A 1 185 ? -9.857 -3.522 -7.562 1.00 89.94 185 GLN A CA 1
ATOM 1408 C C . GLN A 1 185 ? -10.545 -3.326 -8.923 1.00 89.94 185 GLN A C 1
ATOM 1410 O O . GLN A 1 185 ? -11.755 -3.503 -9.030 1.00 89.94 185 GLN A O 1
ATOM 1415 N N . GLN A 1 186 ? -9.785 -2.979 -9.969 1.00 91.06 186 GLN A N 1
ATOM 1416 C CA . GLN A 1 186 ? -10.276 -2.760 -11.337 1.00 91.06 186 GLN A CA 1
ATOM 1417 C C . GLN A 1 186 ? -11.366 -1.678 -11.433 1.00 91.06 186 GLN A C 1
ATOM 1419 O O . GLN A 1 186 ? -12.206 -1.698 -12.334 1.00 91.06 186 GLN A O 1
ATOM 1424 N N . HIS A 1 187 ? -11.358 -0.718 -10.508 1.00 93.44 187 HIS A N 1
ATOM 1425 C CA . HIS A 1 187 ? -12.344 0.348 -10.460 1.00 93.44 187 HIS A CA 1
ATOM 1426 C C . HIS A 1 187 ? -11.932 1.512 -11.389 1.00 93.44 187 HIS A C 1
ATOM 1428 O O . HIS A 1 187 ? -10.881 2.127 -11.180 1.00 93.44 187 HIS A O 1
ATOM 1434 N N . PRO A 1 188 ? -12.758 1.892 -12.387 1.00 91.06 188 PRO A N 1
ATOM 1435 C CA . PRO A 1 188 ? -12.349 2.786 -13.479 1.00 91.06 188 PRO A CA 1
ATOM 1436 C C . PRO A 1 188 ? -11.992 4.210 -13.031 1.00 91.06 188 PRO A C 1
ATOM 1438 O O . PRO A 1 188 ? -11.111 4.830 -13.627 1.00 91.06 188 PRO A O 1
ATOM 1441 N N . LYS A 1 189 ? -12.597 4.711 -11.939 1.00 93.31 189 LYS A N 1
ATOM 1442 C CA . LYS A 1 189 ? -12.247 6.024 -11.358 1.00 93.31 189 LYS A CA 1
ATOM 1443 C C . LYS A 1 189 ? -10.770 6.143 -10.960 1.00 93.31 189 LYS A C 1
ATOM 1445 O O . LYS A 1 189 ? -10.276 7.256 -10.823 1.00 93.31 189 LYS A O 1
ATOM 1450 N N . GLY A 1 190 ? -10.041 5.032 -10.816 1.00 93.88 190 GLY A N 1
ATOM 1451 C CA . GLY A 1 190 ? -8.598 5.082 -10.588 1.00 93.88 190 GLY A CA 1
ATOM 1452 C C . GLY A 1 190 ? -7.855 5.900 -11.654 1.00 93.88 190 GLY A C 1
ATOM 1453 O O . GLY A 1 190 ? -6.915 6.610 -11.318 1.00 93.88 190 GLY A O 1
ATOM 1454 N N . LEU A 1 191 ? -8.289 5.868 -12.926 1.00 94.00 191 LEU A N 1
ATOM 1455 C CA . LEU A 1 191 ? -7.602 6.587 -14.011 1.00 94.00 191 LEU A CA 1
ATOM 1456 C C . LEU A 1 191 ? -7.781 8.098 -13.849 1.00 94.00 191 LEU A C 1
ATOM 1458 O O . LEU A 1 191 ? -6.857 8.865 -14.109 1.00 94.00 191 LEU A O 1
ATOM 1462 N N . GLU A 1 192 ? -8.955 8.519 -13.377 1.00 94.69 192 GLU A N 1
ATOM 1463 C CA . GLU A 1 192 ? -9.249 9.922 -13.089 1.00 94.69 192 GLU A CA 1
ATOM 1464 C C . GLU A 1 192 ? -8.351 10.442 -11.961 1.00 94.69 192 GLU A C 1
ATOM 1466 O O . GLU A 1 192 ? -7.767 11.519 -12.086 1.00 94.69 192 GLU A O 1
ATOM 1471 N N . TYR A 1 193 ? -8.168 9.659 -10.893 1.00 95.88 193 TYR A N 1
ATOM 1472 C CA . TYR A 1 193 ? -7.271 10.029 -9.796 1.00 95.88 193 TYR A CA 1
ATOM 1473 C C . TYR A 1 193 ? -5.788 10.012 -10.197 1.00 95.88 193 TYR A C 1
ATOM 1475 O O . TYR A 1 193 ? -5.046 10.890 -9.759 1.00 95.88 193 TYR A O 1
ATOM 1483 N N . LEU A 1 194 ? -5.347 9.103 -11.080 1.00 94.88 194 LEU A N 1
ATOM 1484 C CA . LEU A 1 194 ? -3.988 9.154 -11.648 1.00 94.88 194 LEU A CA 1
ATOM 1485 C C . LEU A 1 194 ? -3.751 10.434 -12.450 1.00 94.88 194 LEU A C 1
ATOM 1487 O O . LEU A 1 194 ? -2.697 11.057 -12.310 1.00 94.88 194 LEU A O 1
ATOM 1491 N N . ALA A 1 195 ? -4.726 10.847 -13.262 1.00 93.19 195 ALA A N 1
ATOM 1492 C CA . ALA A 1 195 ? -4.632 12.086 -14.026 1.00 93.19 195 ALA A CA 1
ATOM 1493 C C . ALA A 1 195 ? -4.531 13.310 -13.099 1.00 93.19 195 ALA A C 1
ATOM 1495 O O . ALA A 1 195 ? -3.677 14.173 -13.309 1.00 93.19 195 ALA A O 1
ATOM 1496 N N . GLN A 1 196 ? -5.331 13.348 -12.028 1.00 94.19 196 GLN A N 1
ATOM 1497 C CA . GLN A 1 196 ? -5.247 14.399 -11.009 1.00 94.19 196 GLN A CA 1
ATOM 1498 C C . GLN A 1 196 ? -3.895 14.387 -10.276 1.00 94.19 196 GLN A C 1
ATOM 1500 O O . GLN A 1 196 ? -3.298 15.444 -10.070 1.00 94.19 196 GLN A O 1
ATOM 1505 N N . ALA A 1 197 ? -3.373 13.210 -9.912 1.00 93.75 197 ALA A N 1
ATOM 1506 C CA . ALA A 1 197 ? -2.055 13.081 -9.288 1.00 93.75 197 ALA A CA 1
ATOM 1507 C C . ALA A 1 197 ? -0.947 13.641 -10.196 1.00 93.75 197 ALA A C 1
ATOM 1509 O O . ALA A 1 197 ? -0.070 14.375 -9.737 1.00 93.75 197 ALA A O 1
ATOM 1510 N N . GLN A 1 198 ? -1.026 13.355 -11.499 1.00 91.19 198 GLN A N 1
ATOM 1511 C CA . GLN A 1 198 ? -0.084 13.854 -12.498 1.00 91.19 198 GLN A CA 1
ATOM 1512 C C . GLN A 1 198 ? -0.143 15.375 -12.657 1.00 91.19 198 GLN A C 1
ATOM 1514 O O . GLN A 1 198 ? 0.901 16.025 -12.728 1.00 91.19 198 GLN A O 1
ATOM 1519 N N . GLU A 1 199 ? -1.347 15.949 -12.684 1.00 91.69 199 GLU A N 1
ATOM 1520 C CA . GLU A 1 199 ? -1.538 17.398 -12.725 1.00 91.69 199 GLU A CA 1
ATOM 1521 C C . GLU A 1 199 ? -0.877 18.065 -11.514 1.00 91.69 199 GLU A C 1
ATOM 1523 O O . GLU A 1 199 ? -0.082 18.992 -11.679 1.00 91.69 199 GLU A O 1
ATOM 1528 N N . ARG A 1 200 ? -1.111 17.544 -10.304 1.00 88.56 200 ARG A N 1
ATOM 1529 C CA . ARG A 1 200 ? -0.476 18.059 -9.081 1.00 88.56 200 ARG A CA 1
ATOM 1530 C C . ARG A 1 200 ? 1.041 17.957 -9.146 1.00 88.56 200 ARG A C 1
ATOM 1532 O O . ARG A 1 200 ? 1.720 18.946 -8.878 1.00 88.56 200 ARG A O 1
ATOM 1539 N N . LEU A 1 201 ? 1.574 16.809 -9.558 1.00 86.19 201 LEU A N 1
ATOM 1540 C CA . LEU A 1 201 ? 3.016 16.594 -9.633 1.00 86.19 201 LEU A CA 1
ATOM 1541 C C . LEU A 1 201 ? 3.694 17.543 -10.634 1.00 86.19 201 LEU A C 1
ATOM 1543 O O . LEU A 1 201 ? 4.799 18.008 -10.377 1.00 86.19 201 LEU A O 1
ATOM 1547 N N . SER A 1 202 ? 3.018 17.898 -11.734 1.00 82.38 202 SER A N 1
ATOM 1548 C CA . SER A 1 202 ? 3.551 18.830 -12.741 1.00 82.38 202 SER A CA 1
ATOM 1549 C C . SER A 1 202 ? 3.816 20.247 -12.209 1.00 82.38 202 SER A C 1
ATOM 1551 O O . SER A 1 202 ? 4.565 21.007 -12.821 1.00 82.38 202 SER A O 1
ATOM 1553 N N . THR A 1 203 ? 3.232 20.592 -11.058 1.00 78.50 203 THR A N 1
ATOM 1554 C CA . THR A 1 203 ? 3.404 21.893 -10.396 1.00 78.50 203 THR A CA 1
ATOM 1555 C C . THR A 1 203 ? 4.539 21.921 -9.366 1.00 78.50 203 THR A C 1
ATOM 1557 O O . THR A 1 203 ? 4.797 22.976 -8.787 1.00 78.50 203 THR A O 1
ATOM 1560 N N . VAL A 1 204 ? 5.234 20.797 -9.142 1.00 77.31 204 VAL A N 1
ATOM 1561 C CA . VAL A 1 204 ? 6.248 20.641 -8.085 1.00 77.31 204 VAL A CA 1
ATOM 1562 C C . VAL A 1 204 ? 7.622 20.292 -8.681 1.00 77.31 204 VAL A C 1
ATOM 1564 O O . VAL A 1 204 ? 7.733 19.510 -9.623 1.00 77.31 204 VAL A O 1
ATOM 1567 N N . GLU A 1 205 ? 8.702 20.870 -8.140 1.00 70.12 205 GLU A N 1
ATOM 1568 C CA . GLU A 1 205 ? 10.076 20.622 -8.610 1.00 70.12 205 GLU A CA 1
ATOM 1569 C C . GLU A 1 205 ? 10.619 19.254 -8.167 1.00 70.12 205 GLU A C 1
ATOM 1571 O O . GLU A 1 205 ? 10.889 19.051 -6.983 1.00 70.12 205 GLU A O 1
ATOM 1576 N N . LEU A 1 206 ? 10.885 18.361 -9.131 1.00 65.31 206 LEU A N 1
ATOM 1577 C CA . LEU A 1 206 ? 11.267 16.939 -8.982 1.00 65.31 206 LEU A CA 1
ATOM 1578 C C . LEU A 1 206 ? 12.587 16.632 -8.233 1.00 65.31 206 LEU A C 1
ATOM 1580 O O . LEU A 1 206 ? 13.021 15.482 -8.195 1.00 65.31 206 LEU A O 1
ATOM 1584 N N . GLN A 1 207 ? 13.260 17.624 -7.647 1.00 65.62 207 GLN A N 1
ATOM 1585 C CA . GLN A 1 207 ? 14.529 17.429 -6.925 1.00 65.62 207 GLN A CA 1
ATOM 1586 C C . GLN A 1 207 ? 14.337 16.939 -5.476 1.00 65.62 207 GLN A C 1
ATOM 1588 O O . GLN A 1 207 ? 15.313 16.641 -4.790 1.00 65.62 207 GLN A O 1
ATOM 1593 N N . ASN A 1 208 ? 13.093 16.835 -5.004 1.00 70.25 208 ASN A N 1
ATOM 1594 C CA . ASN A 1 208 ? 12.762 16.390 -3.651 1.00 70.25 208 ASN A CA 1
ATOM 1595 C C . ASN A 1 208 ? 12.897 14.854 -3.502 1.00 70.25 208 ASN A C 1
ATOM 1597 O O . ASN A 1 208 ? 12.473 14.119 -4.399 1.00 70.25 208 ASN A O 1
ATOM 1601 N N . PRO A 1 209 ? 13.426 14.347 -2.371 1.00 72.25 209 PRO A N 1
ATOM 1602 C CA . PRO A 1 209 ? 13.543 12.909 -2.101 1.00 72.25 209 PRO A CA 1
ATOM 1603 C C . PRO A 1 209 ? 12.217 12.126 -2.063 1.00 72.25 209 PRO A C 1
ATOM 1605 O O . PRO A 1 209 ? 12.246 10.903 -2.157 1.00 72.25 209 PRO A O 1
ATOM 1608 N N . HIS A 1 210 ? 11.059 12.783 -1.956 1.00 75.19 210 HIS A N 1
ATOM 1609 C CA . HIS A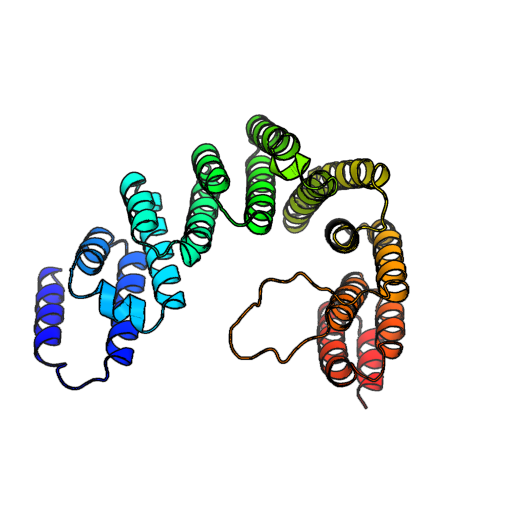 1 210 ? 9.740 12.142 -1.990 1.00 75.19 210 HIS A CA 1
ATOM 1610 C C . HIS A 1 210 ? 9.167 11.972 -3.408 1.00 75.19 210 HIS A C 1
ATOM 1612 O O . HIS A 1 210 ? 8.246 11.174 -3.599 1.00 75.19 210 HIS A O 1
ATOM 1618 N N . ALA A 1 211 ? 9.728 12.650 -4.419 1.00 80.12 211 ALA A N 1
ATOM 1619 C CA . ALA A 1 211 ? 9.260 12.559 -5.805 1.00 80.12 211 ALA A CA 1
ATOM 1620 C C . ALA A 1 211 ? 9.289 11.124 -6.381 1.00 80.12 211 ALA A C 1
ATOM 1622 O O . ALA A 1 211 ? 8.299 10.727 -7.005 1.00 80.12 211 ALA A O 1
ATOM 1623 N N . PRO A 1 212 ? 10.341 10.304 -6.150 1.00 84.94 212 PRO A N 1
ATOM 1624 C CA . PRO A 1 212 ? 10.381 8.925 -6.634 1.00 84.94 212 PRO A CA 1
ATOM 1625 C C . PRO A 1 212 ? 9.208 8.078 -6.144 1.00 84.94 212 PRO A C 1
ATOM 1627 O O . PRO A 1 212 ? 8.627 7.332 -6.927 1.00 84.94 212 PRO A O 1
ATOM 1630 N N . ARG A 1 213 ? 8.807 8.240 -4.877 1.00 85.31 213 ARG A N 1
ATOM 1631 C CA . ARG A 1 213 ? 7.683 7.497 -4.296 1.00 85.31 213 ARG A CA 1
ATOM 1632 C C . ARG A 1 213 ? 6.378 7.800 -5.030 1.00 85.31 213 ARG A C 1
ATOM 1634 O O . ARG A 1 213 ? 5.684 6.867 -5.410 1.00 85.31 213 ARG A O 1
ATOM 1641 N N . VAL A 1 214 ? 6.067 9.075 -5.279 1.00 89.12 214 VAL A N 1
ATOM 1642 C CA . VAL A 1 214 ? 4.849 9.463 -6.019 1.00 89.12 214 VAL A CA 1
ATOM 1643 C C . VAL A 1 214 ? 4.863 8.886 -7.435 1.00 89.12 214 VAL A C 1
ATOM 1645 O O . VAL A 1 214 ? 3.883 8.280 -7.865 1.00 89.12 214 VAL A O 1
ATOM 1648 N N . LEU A 1 215 ? 5.991 9.020 -8.141 1.00 91.38 215 LEU A N 1
ATOM 1649 C CA . LEU A 1 215 ? 6.158 8.501 -9.501 1.00 91.38 215 LEU A CA 1
ATOM 1650 C C . LEU A 1 215 ? 5.995 6.977 -9.568 1.00 91.38 215 LEU A C 1
ATOM 1652 O O . LEU A 1 215 ? 5.339 6.477 -10.481 1.00 91.38 215 LEU A O 1
ATOM 1656 N N . LEU A 1 216 ? 6.559 6.243 -8.603 1.00 91.81 216 LEU A N 1
ATOM 1657 C CA . LEU A 1 216 ? 6.421 4.789 -8.499 1.00 91.81 216 LEU A CA 1
ATOM 1658 C C . LEU A 1 216 ? 4.973 4.382 -8.210 1.00 91.81 216 LEU A C 1
ATOM 1660 O O . LEU A 1 216 ? 4.453 3.509 -8.898 1.00 91.81 216 LEU A O 1
ATOM 1664 N N . THR A 1 217 ? 4.295 5.043 -7.266 1.00 92.38 217 THR A N 1
ATOM 1665 C CA . THR A 1 217 ? 2.882 4.762 -6.962 1.00 92.38 217 THR A CA 1
ATOM 1666 C C . THR A 1 217 ? 1.987 5.011 -8.178 1.00 92.38 217 THR A C 1
ATOM 1668 O O . THR A 1 217 ? 1.115 4.202 -8.493 1.00 92.38 217 THR A O 1
ATOM 1671 N N . MET A 1 218 ? 2.221 6.100 -8.914 1.00 93.88 218 MET A N 1
ATOM 1672 C CA . MET A 1 218 ? 1.493 6.376 -10.153 1.00 93.88 218 MET A CA 1
ATOM 1673 C C . MET A 1 218 ? 1.784 5.332 -11.239 1.00 93.88 218 MET A C 1
ATOM 1675 O O . MET A 1 218 ? 0.863 4.885 -11.924 1.00 93.88 218 MET A O 1
ATOM 1679 N N . ALA A 1 219 ? 3.049 4.926 -11.396 1.00 94.12 219 ALA A N 1
ATOM 1680 C CA . ALA A 1 219 ? 3.428 3.873 -12.333 1.00 94.12 219 ALA A CA 1
ATOM 1681 C C . ALA A 1 219 ? 2.729 2.549 -11.996 1.00 94.12 219 ALA A C 1
ATOM 1683 O O . ALA A 1 219 ? 2.211 1.899 -12.901 1.00 94.12 219 ALA A O 1
ATOM 1684 N N . ASP A 1 220 ? 2.640 2.192 -10.713 1.00 91.81 220 ASP A N 1
ATOM 1685 C CA . ASP A 1 220 ? 1.919 1.007 -10.242 1.00 91.81 220 ASP A CA 1
ATOM 1686 C C . ASP A 1 220 ? 0.432 1.072 -10.594 1.00 91.81 220 ASP A C 1
ATOM 1688 O O . ASP A 1 220 ? -0.120 0.097 -11.108 1.00 91.81 220 ASP A O 1
ATOM 1692 N N . GLY A 1 221 ? -0.198 2.233 -10.399 1.00 91.56 221 GLY A N 1
ATOM 1693 C CA . GLY A 1 221 ? -1.580 2.466 -10.813 1.00 91.56 221 GLY A CA 1
ATOM 1694 C C . GLY A 1 221 ? -1.782 2.274 -12.319 1.00 91.56 221 GLY A C 1
ATOM 1695 O O . GLY A 1 221 ? -2.685 1.548 -12.731 1.00 91.56 221 GLY A O 1
ATOM 1696 N N . TYR A 1 222 ? -0.918 2.858 -13.155 1.00 92.81 222 TYR A N 1
ATOM 1697 C CA . TYR A 1 222 ? -0.991 2.686 -14.611 1.00 92.81 222 TYR A CA 1
ATOM 1698 C C . TYR A 1 222 ? -0.722 1.237 -15.052 1.00 92.81 222 TYR A C 1
ATOM 1700 O O . TYR A 1 222 ? -1.410 0.729 -15.936 1.00 92.81 222 TYR A O 1
ATOM 1708 N N . ILE A 1 223 ? 0.229 0.535 -14.424 1.00 91.12 223 ILE A N 1
ATOM 1709 C CA . ILE A 1 223 ? 0.498 -0.887 -14.697 1.00 91.12 223 ILE A CA 1
ATOM 1710 C C . ILE A 1 223 ? -0.729 -1.737 -14.354 1.00 91.12 223 ILE A C 1
ATOM 1712 O O . ILE A 1 223 ? -1.126 -2.578 -15.164 1.00 91.12 223 ILE A O 1
ATOM 1716 N N . ALA A 1 224 ? -1.348 -1.500 -13.194 1.00 89.31 224 ALA A N 1
ATOM 1717 C CA . ALA A 1 224 ? -2.559 -2.196 -12.762 1.00 89.31 224 ALA A CA 1
ATOM 1718 C C . ALA A 1 224 ? -3.754 -1.922 -13.693 1.00 89.31 224 ALA A C 1
ATOM 1720 O O . ALA A 1 224 ? -4.548 -2.824 -13.952 1.00 89.31 224 ALA A O 1
ATOM 1721 N N . ALA A 1 225 ? -3.831 -0.720 -14.271 1.00 88.12 225 ALA A N 1
ATOM 1722 C CA . ALA A 1 225 ? -4.815 -0.359 -15.292 1.00 88.12 225 ALA A CA 1
ATOM 1723 C C . ALA A 1 225 ? -4.556 -1.005 -16.670 1.00 88.12 225 ALA A C 1
ATOM 1725 O O . ALA A 1 225 ? -5.397 -0.917 -17.561 1.00 88.12 225 ALA A O 1
ATOM 1726 N N . GLY A 1 226 ? -3.385 -1.617 -16.880 1.00 88.50 226 GLY A N 1
ATOM 1727 C CA . GLY A 1 226 ? -2.933 -2.088 -18.192 1.00 88.50 226 GLY A CA 1
ATOM 1728 C C . GLY A 1 226 ? -2.348 -0.989 -19.091 1.00 88.50 226 GLY A C 1
ATOM 1729 O O . GLY A 1 226 ? -1.853 -1.293 -20.177 1.00 88.50 226 GLY A O 1
ATOM 1730 N N . GLU A 1 227 ? -2.310 0.259 -18.622 1.00 89.94 227 GLU A N 1
ATOM 1731 C CA . GLU A 1 227 ? -1.784 1.448 -19.307 1.00 89.94 227 GLU A CA 1
ATOM 1732 C C . GLU A 1 227 ? -0.254 1.535 -19.198 1.00 89.94 227 GLU A C 1
ATOM 1734 O O . GLU A 1 227 ? 0.333 2.515 -18.734 1.00 89.94 227 GLU A O 1
ATOM 1739 N N . ARG A 1 228 ? 0.428 0.467 -19.618 1.00 89.81 228 ARG A N 1
ATOM 1740 C CA . ARG A 1 228 ? 1.881 0.314 -19.443 1.00 89.81 228 ARG A CA 1
ATOM 1741 C C . ARG A 1 228 ? 2.664 1.449 -20.096 1.00 89.81 228 ARG A C 1
ATOM 1743 O O . ARG A 1 228 ? 3.607 1.954 -19.503 1.00 89.81 228 ARG A O 1
ATOM 1750 N N . GLU A 1 229 ? 2.264 1.909 -21.276 1.00 90.38 229 GLU A N 1
ATOM 1751 C CA . GLU A 1 229 ? 2.966 3.007 -21.958 1.00 90.38 229 GLU A CA 1
ATOM 1752 C C . GLU A 1 229 ? 2.949 4.315 -21.148 1.00 90.38 229 GLU A C 1
ATOM 1754 O O . GLU A 1 229 ? 3.917 5.074 -21.197 1.00 90.38 229 GLU A O 1
ATOM 1759 N N . SER A 1 230 ? 1.917 4.535 -20.327 1.00 91.25 230 SER A N 1
ATOM 1760 C CA . SER A 1 230 ? 1.817 5.682 -19.415 1.00 91.25 230 SER A CA 1
ATOM 1761 C C . SER A 1 230 ? 2.698 5.525 -18.170 1.00 91.25 230 SER A C 1
ATOM 1763 O O . SER A 1 230 ? 3.227 6.512 -17.659 1.00 91.25 230 SER A O 1
ATOM 1765 N N . ALA A 1 231 ? 2.930 4.293 -17.706 1.00 92.88 231 ALA A N 1
ATOM 1766 C CA . ALA A 1 231 ? 3.819 4.013 -16.575 1.00 92.88 231 ALA A CA 1
ATOM 1767 C C . ALA A 1 231 ? 5.305 4.217 -16.920 1.00 92.88 231 ALA A C 1
ATOM 1769 O O . ALA A 1 231 ? 6.100 4.637 -16.078 1.00 92.88 231 ALA A O 1
ATOM 1770 N N . ARG A 1 232 ? 5.697 3.935 -18.168 1.00 93.38 232 ARG A N 1
ATOM 1771 C CA . ARG A 1 232 ? 7.098 3.956 -18.611 1.00 93.38 232 ARG A CA 1
ATOM 1772 C C . ARG A 1 232 ? 7.820 5.286 -18.364 1.00 93.38 232 ARG A C 1
ATOM 1774 O O . ARG A 1 232 ? 8.880 5.250 -17.738 1.00 93.38 232 ARG A O 1
ATOM 1781 N N . PRO A 1 233 ? 7.302 6.451 -18.805 1.00 93.00 233 PRO A N 1
ATOM 1782 C CA . PRO A 1 233 ? 7.988 7.723 -18.590 1.00 93.00 233 PRO A CA 1
ATOM 1783 C C . PRO A 1 233 ? 8.134 8.078 -17.105 1.00 93.00 233 PRO A C 1
ATOM 1785 O O . PRO A 1 233 ? 9.039 8.832 -16.753 1.00 93.00 233 PRO A O 1
ATOM 1788 N N . LEU A 1 234 ? 7.278 7.546 -16.228 1.00 92.88 234 LEU A N 1
ATOM 1789 C CA . LEU A 1 234 ? 7.400 7.733 -14.782 1.00 92.88 234 LEU A CA 1
ATOM 1790 C C . LEU A 1 234 ? 8.568 6.908 -14.231 1.00 92.88 234 LEU A C 1
ATOM 1792 O O . LEU A 1 234 ? 9.417 7.445 -13.523 1.00 92.88 234 LEU A O 1
ATOM 1796 N N . LEU A 1 235 ? 8.677 5.635 -14.625 1.00 93.06 235 LEU A N 1
ATOM 1797 C CA . LEU A 1 235 ? 9.809 4.789 -14.232 1.00 93.06 235 LEU A CA 1
ATOM 1798 C C . LEU A 1 235 ? 11.144 5.295 -14.799 1.00 93.06 235 LEU A C 1
ATOM 1800 O O . LEU A 1 235 ? 12.168 5.208 -14.126 1.00 93.06 235 LEU A O 1
ATOM 1804 N N . ASP A 1 236 ? 11.168 5.829 -16.023 1.00 92.38 236 ASP A N 1
ATOM 1805 C CA . ASP A 1 236 ? 12.383 6.421 -16.600 1.00 92.38 236 ASP A CA 1
ATOM 1806 C C . ASP A 1 236 ? 12.810 7.693 -15.831 1.00 92.38 236 ASP A C 1
ATOM 1808 O O . ASP A 1 236 ? 14.006 7.907 -15.635 1.00 92.38 236 ASP A O 1
ATOM 1812 N N . GLN A 1 237 ? 11.868 8.503 -15.328 1.00 89.75 237 GLN A N 1
ATOM 1813 C CA . GLN A 1 237 ? 12.181 9.643 -14.449 1.00 89.75 237 GLN A CA 1
ATOM 1814 C C . GLN A 1 237 ? 12.769 9.193 -13.107 1.00 89.75 237 GLN A C 1
ATOM 1816 O O . GLN A 1 237 ? 13.765 9.758 -12.654 1.00 89.75 237 GLN A O 1
ATOM 1821 N N . VAL A 1 238 ? 12.211 8.143 -12.496 1.00 89.31 238 VAL A N 1
ATOM 1822 C CA . VAL A 1 238 ? 12.766 7.555 -11.266 1.00 89.31 238 VAL A CA 1
ATOM 1823 C C . VAL A 1 238 ? 14.170 7.012 -11.519 1.00 89.31 238 VAL A C 1
ATOM 1825 O O . VAL A 1 238 ? 15.076 7.275 -10.735 1.00 89.31 238 VAL A O 1
ATOM 1828 N N . LEU A 1 239 ? 14.391 6.321 -12.643 1.00 89.12 239 LEU A N 1
ATOM 1829 C CA . LEU A 1 239 ? 15.715 5.825 -13.023 1.00 89.12 239 LEU A CA 1
ATOM 1830 C C . LEU A 1 239 ? 16.739 6.961 -13.115 1.00 89.12 239 LEU A C 1
ATOM 1832 O O . LEU A 1 239 ? 17.834 6.842 -12.568 1.00 89.12 239 LEU A O 1
ATOM 1836 N N . GLN A 1 240 ? 16.380 8.062 -13.780 1.00 88.12 240 GLN A N 1
ATOM 1837 C CA . GLN A 1 240 ? 17.239 9.244 -13.881 1.00 88.12 240 GLN A CA 1
ATOM 1838 C C . GLN A 1 240 ? 17.547 9.829 -12.504 1.00 88.12 240 GLN A C 1
ATOM 1840 O O . GLN A 1 240 ? 18.705 10.130 -12.213 1.00 88.12 240 GLN A O 1
ATOM 1845 N N . TRP A 1 241 ? 16.534 9.941 -11.641 1.00 84.75 241 TRP A N 1
ATOM 1846 C CA . TRP A 1 241 ? 16.711 10.420 -10.276 1.00 84.75 241 TRP A CA 1
ATOM 1847 C C . TRP A 1 241 ? 17.691 9.532 -9.502 1.00 84.75 241 TRP A C 1
ATOM 1849 O O . TRP A 1 241 ? 18.702 10.041 -9.023 1.00 84.75 241 TRP A O 1
ATOM 1859 N N . VAL A 1 242 ? 17.477 8.209 -9.479 1.00 81.88 242 VAL A N 1
ATOM 1860 C CA . VAL A 1 242 ? 18.334 7.234 -8.774 1.00 81.88 242 VAL A CA 1
ATOM 1861 C C . VAL A 1 242 ? 19.776 7.275 -9.298 1.00 81.88 242 VAL A C 1
ATOM 1863 O O . VAL A 1 242 ? 20.723 7.181 -8.517 1.00 81.88 242 VAL A O 1
ATOM 1866 N N . GLN A 1 243 ? 19.960 7.465 -10.608 1.00 81.31 243 GLN A N 1
ATOM 1867 C CA . GLN A 1 243 ? 21.281 7.602 -11.230 1.00 81.31 243 GLN A CA 1
ATOM 1868 C C . GLN A 1 243 ? 21.971 8.935 -10.901 1.00 81.31 243 GLN A C 1
ATOM 1870 O O . GLN A 1 243 ? 23.193 8.970 -10.767 1.00 81.31 243 GLN A O 1
ATOM 1875 N N . SER A 1 244 ? 21.213 10.027 -10.781 1.00 78.38 244 SER A N 1
ATOM 1876 C CA . SER A 1 244 ? 21.747 11.370 -10.510 1.00 78.38 244 SER A CA 1
ATOM 1877 C C . SER A 1 244 ? 21.920 11.696 -9.025 1.00 78.38 244 SER A C 1
ATOM 1879 O O . SER A 1 244 ? 22.717 12.569 -8.677 1.00 78.38 244 SER A O 1
ATOM 1881 N N . ALA A 1 245 ? 21.174 11.028 -8.144 1.00 67.31 245 ALA A N 1
ATOM 1882 C CA . ALA A 1 245 ? 21.173 11.322 -6.725 1.00 67.31 245 ALA A CA 1
ATOM 1883 C C . ALA A 1 245 ? 22.550 10.980 -6.146 1.00 67.31 245 ALA A C 1
ATOM 1885 O O . ALA A 1 245 ? 22.925 9.817 -6.066 1.00 67.31 245 ALA A O 1
ATOM 1886 N N . SER A 1 246 ? 23.318 11.978 -5.711 1.00 54.44 246 SER A N 1
ATOM 1887 C CA . SER A 1 246 ? 24.583 11.786 -4.972 1.00 54.44 246 SER A CA 1
ATOM 1888 C C . SER A 1 246 ? 24.393 11.814 -3.450 1.00 54.44 246 SER A C 1
ATOM 1890 O O . SER A 1 246 ? 25.359 11.976 -2.712 1.00 54.44 246 SER A O 1
ATOM 1892 N N . VAL A 1 247 ? 23.157 11.697 -2.959 1.00 49.25 247 VAL A N 1
ATOM 1893 C CA . VAL A 1 247 ? 22.828 12.047 -1.572 1.00 49.25 247 VAL A CA 1
ATOM 1894 C C . VAL A 1 247 ? 22.965 10.833 -0.640 1.00 49.25 247 VAL A C 1
ATOM 1896 O O . VAL A 1 247 ? 22.334 9.809 -0.907 1.00 49.25 247 VAL A O 1
ATOM 1899 N N . PRO A 1 248 ? 23.738 10.924 0.460 1.00 39.97 248 PRO A N 1
ATOM 1900 C CA . PRO A 1 248 ? 23.572 10.028 1.595 1.00 39.97 248 PRO A CA 1
ATOM 1901 C C . PRO A 1 248 ? 22.251 10.385 2.289 1.00 39.97 248 PRO A C 1
ATOM 1903 O O . PRO A 1 248 ? 22.032 11.531 2.674 1.00 39.97 248 PRO A O 1
ATOM 1906 N N . TYR A 1 249 ? 21.336 9.428 2.403 1.00 43.19 249 TYR A N 1
ATOM 1907 C CA . TYR A 1 249 ? 20.035 9.642 3.034 1.00 43.19 249 TYR A CA 1
ATOM 1908 C C . TYR A 1 249 ? 20.196 9.769 4.563 1.00 43.19 249 TYR A C 1
ATOM 1910 O O . TYR A 1 249 ? 20.168 8.778 5.288 1.00 43.19 249 TYR A O 1
ATOM 1918 N N . GLU A 1 250 ? 20.382 10.990 5.072 1.00 34.66 250 GLU A N 1
ATOM 1919 C CA . GLU A 1 250 ? 20.216 11.311 6.497 1.00 34.66 250 GLU A CA 1
ATOM 1920 C C . GLU A 1 250 ? 18.728 11.576 6.763 1.00 34.66 250 GLU A C 1
ATOM 1922 O O . GLU A 1 250 ? 18.253 12.695 6.583 1.00 34.66 250 GLU A O 1
ATOM 1927 N N . GLY A 1 251 ? 17.952 10.554 7.143 1.00 34.75 251 GLY A N 1
ATOM 1928 C CA . GLY A 1 251 ? 16.543 10.819 7.461 1.00 34.75 251 GLY A CA 1
ATOM 1929 C C . GLY A 1 251 ? 15.588 9.665 7.742 1.00 34.75 251 GLY A C 1
ATOM 1930 O O . GLY A 1 251 ? 14.424 9.949 8.004 1.00 34.75 251 GLY A O 1
ATOM 1931 N N . SER A 1 252 ? 16.001 8.393 7.736 1.00 33.22 252 SER A N 1
ATOM 1932 C CA . SER A 1 252 ? 15.089 7.331 8.194 1.00 33.22 252 SER A CA 1
ATOM 1933 C C . SER A 1 252 ? 15.208 7.177 9.708 1.00 33.22 252 SER A C 1
ATOM 1935 O O . SER A 1 252 ? 16.322 6.957 10.197 1.00 33.22 252 SER A O 1
ATOM 1937 N N . PRO A 1 253 ? 14.100 7.256 10.472 1.00 30.94 253 PRO A N 1
ATOM 1938 C CA . PRO A 1 253 ? 14.118 6.793 11.845 1.00 30.94 253 PRO A CA 1
ATOM 1939 C C . PRO A 1 253 ? 14.500 5.317 11.800 1.00 30.94 253 PRO A C 1
ATOM 1941 O O . PRO A 1 253 ? 13.928 4.534 11.043 1.00 30.94 253 PRO A O 1
ATOM 1944 N N . ALA A 1 254 ? 15.527 4.971 12.570 1.00 29.67 254 ALA A N 1
ATOM 1945 C CA . ALA A 1 254 ? 16.032 3.622 12.697 1.00 29.67 254 ALA A CA 1
ATOM 1946 C C . ALA A 1 254 ? 14.871 2.633 12.872 1.00 29.67 254 ALA A C 1
ATOM 1948 O O . ALA A 1 254 ? 14.283 2.532 13.953 1.00 29.67 254 ALA A O 1
ATOM 1949 N N . VAL A 1 255 ? 14.577 1.862 11.821 1.00 31.88 255 VAL A N 1
ATOM 1950 C CA . VAL A 1 255 ? 13.869 0.593 11.964 1.00 31.88 255 VAL A CA 1
ATOM 1951 C C . VAL A 1 255 ? 14.857 -0.341 12.648 1.00 31.88 255 VAL A C 1
ATOM 1953 O O . VAL A 1 255 ? 15.603 -1.099 12.036 1.00 31.88 255 VAL A O 1
ATOM 1956 N N . SER A 1 256 ? 14.921 -0.205 13.967 1.00 35.66 256 SER A N 1
ATOM 1957 C CA . SER A 1 256 ? 15.509 -1.209 14.829 1.00 35.66 256 SER A CA 1
ATOM 1958 C C . SER A 1 256 ? 14.567 -2.407 14.818 1.00 35.66 256 SER A C 1
ATOM 1960 O O . SER A 1 256 ? 13.437 -2.320 15.289 1.00 35.66 256 SER A O 1
ATOM 1962 N N . THR A 1 257 ? 14.996 -3.497 14.187 1.00 32.22 257 THR A N 1
ATOM 1963 C CA . THR A 1 257 ? 14.807 -4.882 14.653 1.00 32.22 257 THR A CA 1
ATOM 1964 C C . THR A 1 257 ? 15.446 -5.847 13.650 1.00 32.22 257 THR A C 1
ATOM 1966 O O . THR A 1 257 ? 14.918 -6.137 12.585 1.00 32.22 257 THR A O 1
ATOM 1969 N N . GLU A 1 258 ? 16.652 -6.294 14.001 1.00 32.91 258 GLU A N 1
ATOM 1970 C CA . GLU A 1 258 ? 17.153 -7.666 13.835 1.00 32.91 258 GLU A CA 1
ATOM 1971 C C . GLU A 1 258 ? 16.660 -8.471 12.610 1.00 32.91 258 GLU A C 1
ATOM 1973 O O . GLU A 1 258 ? 15.950 -9.459 12.766 1.00 32.91 258 GLU A O 1
ATOM 1978 N N . ASN A 1 259 ? 17.074 -8.081 11.393 1.00 34.16 259 ASN A N 1
ATOM 1979 C CA . ASN A 1 259 ? 17.558 -9.007 10.338 1.00 34.16 259 ASN A CA 1
ATOM 1980 C C . ASN A 1 259 ? 17.932 -8.345 8.999 1.00 34.16 259 ASN A C 1
ATOM 1982 O O . ASN A 1 259 ? 18.318 -9.034 8.056 1.00 34.16 259 ASN A O 1
ATOM 1986 N N . THR A 1 260 ? 17.868 -7.024 8.882 1.00 36.06 260 THR A N 1
ATOM 1987 C CA . THR A 1 260 ? 18.254 -6.310 7.661 1.00 36.06 260 THR A CA 1
ATOM 1988 C C . THR A 1 260 ? 19.536 -5.529 7.913 1.00 36.06 260 THR A C 1
ATOM 1990 O O . THR A 1 260 ? 19.502 -4.419 8.435 1.00 36.06 260 THR A O 1
ATOM 1993 N N . ALA A 1 261 ? 20.678 -6.145 7.605 1.00 36.66 261 ALA A N 1
ATOM 1994 C CA . ALA A 1 261 ? 21.967 -5.469 7.609 1.00 36.66 261 ALA A CA 1
ATOM 1995 C C . ALA A 1 261 ? 21.909 -4.249 6.677 1.00 36.66 261 ALA A C 1
ATOM 1997 O O . ALA A 1 261 ? 21.735 -4.430 5.478 1.00 36.66 261 ALA A O 1
ATOM 1998 N N . ASP A 1 262 ? 22.011 -3.056 7.266 1.00 40.53 262 ASP A N 1
ATOM 1999 C CA . ASP A 1 262 ? 22.489 -1.793 6.686 1.00 40.53 262 ASP A CA 1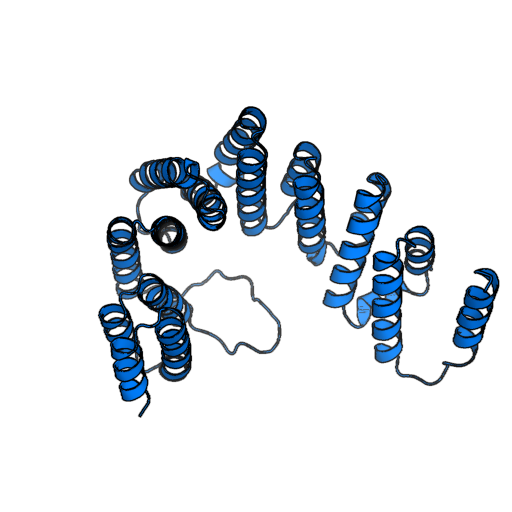
ATOM 2000 C C . ASP A 1 262 ? 22.369 -1.710 5.149 1.00 40.53 262 ASP A C 1
ATOM 2002 O O . ASP A 1 262 ? 23.348 -1.817 4.406 1.00 40.53 262 ASP A O 1
ATOM 2006 N N . TYR A 1 263 ? 21.129 -1.630 4.657 1.00 52.00 263 TYR A N 1
ATOM 2007 C CA . TYR A 1 263 ? 20.864 -1.509 3.229 1.00 52.00 263 TYR A CA 1
ATOM 2008 C C . TYR A 1 263 ? 21.018 -0.051 2.820 1.00 52.00 263 TYR A C 1
ATOM 2010 O O . TYR A 1 263 ? 20.263 0.812 3.265 1.00 52.00 263 TYR A O 1
ATOM 2018 N N . ASP A 1 264 ? 21.975 0.205 1.933 1.00 65.38 264 ASP A N 1
ATOM 2019 C CA . ASP A 1 264 ? 22.106 1.488 1.259 1.00 65.38 264 ASP A CA 1
ATOM 2020 C C . ASP A 1 264 ? 20.798 1.809 0.519 1.00 65.38 264 ASP A C 1
ATOM 2022 O O . ASP A 1 264 ? 20.319 1.022 -0.307 1.00 65.38 264 ASP A O 1
ATOM 2026 N N . PHE A 1 265 ? 20.212 2.960 0.841 1.00 67.81 265 PHE A N 1
ATOM 2027 C CA . PHE A 1 265 ? 18.945 3.456 0.307 1.00 67.81 265 PHE A CA 1
ATOM 2028 C C . PHE A 1 265 ? 18.873 3.336 -1.226 1.00 67.81 265 PHE A C 1
ATOM 2030 O O . PHE A 1 265 ? 17.857 2.908 -1.775 1.00 67.81 265 PHE A O 1
ATOM 2037 N N . LYS A 1 266 ? 19.984 3.597 -1.931 1.00 71.19 266 LYS A N 1
ATOM 2038 C CA . LYS A 1 266 ? 20.045 3.467 -3.395 1.00 71.19 266 LYS A CA 1
ATOM 2039 C C . LYS A 1 266 ? 19.831 2.044 -3.894 1.00 71.19 266 LYS A C 1
ATOM 2041 O O . LYS A 1 266 ? 19.189 1.851 -4.924 1.00 71.19 266 LYS A O 1
ATOM 2046 N N . ALA A 1 267 ? 20.367 1.045 -3.196 1.00 74.12 267 ALA A N 1
ATOM 2047 C CA . ALA A 1 267 ? 20.205 -0.352 -3.586 1.00 74.12 267 ALA A CA 1
ATOM 2048 C C . ALA A 1 267 ? 18.734 -0.777 -3.500 1.00 74.12 267 ALA A C 1
ATOM 2050 O O . ALA A 1 267 ? 18.238 -1.483 -4.379 1.00 74.12 267 ALA A O 1
ATOM 2051 N N . LEU A 1 268 ? 18.022 -0.300 -2.472 1.00 77.25 268 LEU A N 1
ATOM 2052 C CA . LEU A 1 268 ? 16.593 -0.548 -2.317 1.00 77.25 268 LEU A CA 1
ATOM 2053 C C . LEU A 1 268 ? 15.787 0.096 -3.454 1.00 77.25 268 LEU A C 1
ATOM 2055 O O . LEU A 1 268 ? 14.973 -0.590 -4.070 1.00 77.25 268 LEU A O 1
ATOM 2059 N N . GLU A 1 269 ? 16.076 1.355 -3.792 1.00 79.50 269 GLU A N 1
ATOM 2060 C CA . GLU A 1 269 ? 15.425 2.065 -4.903 1.00 79.50 269 GLU A CA 1
ATOM 2061 C C . GLU A 1 269 ? 15.661 1.372 -6.255 1.00 79.50 269 GLU A C 1
ATOM 2063 O O . GLU A 1 269 ? 14.719 1.155 -7.022 1.00 79.50 269 GLU A O 1
ATOM 2068 N N . PHE A 1 270 ? 16.892 0.915 -6.528 1.00 84.69 270 PHE A N 1
ATOM 2069 C CA . PHE A 1 270 ? 17.178 0.111 -7.721 1.00 84.69 270 PHE A CA 1
ATOM 2070 C C . PHE A 1 270 ? 16.353 -1.182 -7.763 1.00 84.69 270 PHE A C 1
ATOM 2072 O O . PHE A 1 270 ? 15.861 -1.542 -8.833 1.00 84.69 270 PHE A O 1
ATOM 2079 N N . ARG A 1 271 ? 16.148 -1.871 -6.628 1.00 86.31 271 ARG A N 1
ATOM 2080 C CA . ARG A 1 271 ? 15.262 -3.056 -6.576 1.00 86.31 271 ARG A CA 1
ATOM 2081 C C . ARG A 1 271 ? 13.864 -2.712 -6.998 1.00 86.31 271 ARG A C 1
ATOM 2083 O O . ARG A 1 271 ? 13.311 -3.389 -7.856 1.00 86.31 271 ARG A O 1
ATOM 2090 N N . VAL A 1 272 ? 13.294 -1.706 -6.336 1.00 87.50 272 VAL A N 1
ATOM 2091 C CA . VAL A 1 272 ? 11.887 -1.358 -6.481 1.00 87.50 272 VAL A CA 1
ATOM 2092 C C . VAL A 1 272 ? 11.646 -1.024 -7.942 1.00 87.50 272 VAL A C 1
ATOM 2094 O O . VAL A 1 272 ? 10.760 -1.605 -8.565 1.00 87.50 272 VAL A O 1
ATOM 2097 N N . LEU A 1 273 ? 12.529 -0.213 -8.521 1.00 90.75 273 LEU A N 1
ATOM 2098 C CA . LEU A 1 273 ? 12.497 0.145 -9.925 1.00 90.75 273 LEU A CA 1
ATOM 2099 C C . LEU A 1 273 ? 12.582 -1.070 -10.861 1.00 90.75 273 LEU A C 1
ATOM 2101 O O . LEU A 1 273 ? 11.740 -1.214 -11.747 1.00 90.75 273 LEU A O 1
ATOM 2105 N N . VAL A 1 274 ? 13.561 -1.963 -10.674 1.00 91.56 274 VAL A N 1
ATOM 2106 C CA . VAL A 1 274 ? 13.717 -3.162 -11.519 1.00 91.56 274 VAL A CA 1
ATOM 2107 C C . VAL A 1 274 ? 12.479 -4.056 -11.441 1.00 91.56 274 VAL A C 1
ATOM 2109 O O . VAL A 1 274 ? 11.981 -4.504 -12.475 1.00 91.56 274 VAL A O 1
ATOM 2112 N N . LEU A 1 275 ? 11.941 -4.270 -10.239 1.00 90.75 275 LEU A N 1
ATOM 2113 C CA . LEU A 1 275 ? 10.728 -5.060 -10.040 1.00 90.75 275 LEU A CA 1
ATOM 2114 C C . LEU A 1 275 ? 9.497 -4.413 -10.687 1.00 90.75 275 LEU A C 1
ATOM 2116 O O . LEU A 1 275 ? 8.611 -5.143 -11.120 1.00 90.75 275 LEU A O 1
ATOM 2120 N N . ARG A 1 276 ? 9.428 -3.077 -10.794 1.00 92.31 276 ARG A N 1
ATOM 2121 C CA . ARG A 1 276 ? 8.348 -2.389 -11.527 1.00 92.31 276 ARG A CA 1
ATOM 2122 C C . ARG A 1 276 ? 8.477 -2.523 -13.039 1.00 92.31 276 ARG A C 1
ATOM 2124 O O . ARG A 1 276 ? 7.480 -2.738 -13.723 1.00 92.31 276 ARG A O 1
ATOM 2131 N N . TYR A 1 277 ? 9.695 -2.473 -13.577 1.00 93.25 277 TYR A N 1
ATOM 2132 C CA . TYR A 1 277 ? 9.904 -2.800 -14.990 1.00 93.25 277 TYR A CA 1
ATOM 2133 C C . TYR A 1 277 ? 9.511 -4.251 -15.294 1.00 93.25 277 TYR A C 1
ATOM 2135 O O . TYR A 1 277 ? 8.875 -4.517 -16.315 1.00 93.25 277 TYR A O 1
ATOM 2143 N N . ALA A 1 278 ? 9.862 -5.183 -14.408 1.00 92.06 278 ALA A N 1
ATOM 2144 C CA . ALA A 1 278 ? 9.522 -6.592 -14.550 1.00 92.06 278 ALA A CA 1
ATOM 2145 C C . ALA A 1 278 ? 8.006 -6.847 -14.417 1.00 92.06 278 ALA A C 1
ATOM 2147 O O . ALA A 1 278 ? 7.439 -7.526 -15.272 1.00 92.06 278 ALA A O 1
ATOM 2148 N N . SER A 1 279 ? 7.316 -6.226 -13.452 1.00 89.00 279 SER A N 1
ATOM 2149 C CA . SER A 1 279 ? 5.855 -6.348 -13.308 1.00 89.00 279 SER A CA 1
ATOM 2150 C C . SER A 1 279 ? 5.085 -5.757 -14.497 1.00 89.00 279 SER A C 1
ATOM 2152 O O . SER A 1 279 ? 4.046 -6.287 -14.891 1.00 89.00 279 SER A O 1
ATOM 2154 N N . ALA A 1 280 ? 5.626 -4.718 -15.140 1.00 90.19 280 ALA A N 1
ATOM 2155 C CA . ALA A 1 280 ? 5.111 -4.183 -16.401 1.00 90.19 280 ALA A CA 1
ATOM 2156 C C . ALA A 1 280 ? 5.388 -5.096 -17.618 1.00 90.19 280 ALA A C 1
ATOM 2158 O O . ALA A 1 280 ? 4.896 -4.842 -18.721 1.00 90.19 280 ALA A O 1
ATOM 2159 N N . GLY A 1 281 ? 6.160 -6.174 -17.451 1.00 90.62 281 GLY A N 1
ATOM 2160 C CA . GLY A 1 281 ? 6.559 -7.093 -18.516 1.00 90.62 281 GLY A CA 1
ATOM 2161 C C . GLY A 1 281 ? 7.730 -6.601 -19.370 1.00 90.62 281 GLY A C 1
ATOM 2162 O O . GLY A 1 281 ? 7.998 -7.171 -20.425 1.00 90.62 281 GLY A O 1
ATOM 2163 N N . TRP A 1 282 ? 8.446 -5.557 -18.948 1.00 94.12 282 TRP A N 1
ATOM 2164 C CA . TRP A 1 282 ? 9.630 -5.036 -19.637 1.00 94.12 282 TRP A CA 1
ATOM 2165 C C . TRP A 1 282 ? 10.916 -5.700 -19.132 1.00 94.12 282 TRP A C 1
ATOM 2167 O O . TRP A 1 282 ? 11.871 -5.026 -18.736 1.00 94.12 282 TRP A O 1
ATOM 2177 N N . PHE A 1 283 ? 10.962 -7.033 -19.161 1.00 92.12 283 PHE A N 1
ATOM 2178 C CA . PHE A 1 283 ? 12.068 -7.805 -18.587 1.00 92.12 283 PHE A CA 1
ATOM 2179 C C . PHE A 1 283 ? 13.430 -7.470 -19.198 1.00 92.12 283 PHE A C 1
ATOM 2181 O O . PHE A 1 283 ? 14.396 -7.347 -18.458 1.00 92.12 283 PHE A O 1
ATOM 2188 N N . THR A 1 284 ? 13.524 -7.211 -20.505 1.00 92.81 284 THR A N 1
ATOM 2189 C CA . THR A 1 284 ? 14.793 -6.799 -21.136 1.00 92.81 284 THR A CA 1
ATOM 2190 C C . THR A 1 284 ? 15.355 -5.517 -20.513 1.00 92.81 284 THR A C 1
ATOM 2192 O O . THR A 1 284 ? 16.552 -5.410 -20.260 1.00 92.81 284 THR A O 1
ATOM 2195 N N . ARG A 1 285 ? 14.487 -4.538 -20.225 1.00 92.25 285 ARG A N 1
ATOM 2196 C CA . ARG A 1 285 ? 14.876 -3.281 -19.572 1.00 92.25 285 ARG A CA 1
ATOM 2197 C C . ARG A 1 285 ? 15.2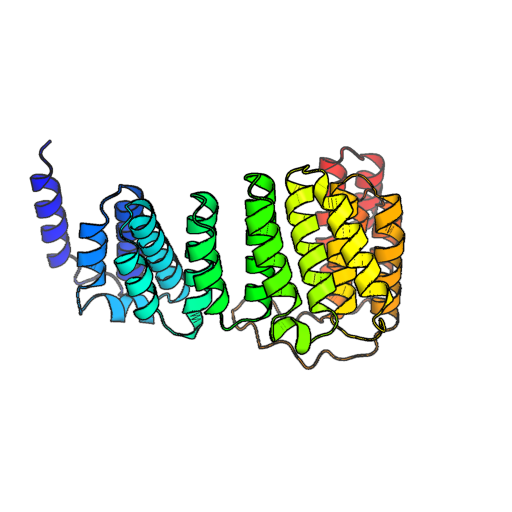16 -3.520 -18.101 1.00 92.25 285 ARG A C 1
ATOM 2199 O O . ARG A 1 285 ? 16.213 -2.985 -17.629 1.00 92.25 285 ARG A O 1
ATOM 2206 N N . ALA A 1 286 ? 14.429 -4.346 -17.411 1.00 92.56 286 ALA A N 1
ATOM 2207 C CA . ALA A 1 286 ? 14.672 -4.735 -16.025 1.00 92.56 286 ALA A CA 1
ATOM 2208 C C . ALA A 1 286 ? 16.046 -5.415 -15.853 1.00 92.56 286 ALA A C 1
ATOM 2210 O O . ALA A 1 286 ? 16.811 -5.018 -14.978 1.00 92.56 286 ALA A O 1
ATOM 2211 N N . ILE A 1 287 ? 16.396 -6.362 -16.735 1.00 91.44 287 ILE A N 1
ATOM 2212 C CA . ILE A 1 287 ? 17.702 -7.043 -16.755 1.00 91.44 287 ILE A CA 1
ATOM 2213 C C . ILE A 1 287 ? 18.820 -6.025 -16.987 1.00 91.44 287 ILE A C 1
ATOM 2215 O O . ILE A 1 287 ? 19.759 -5.968 -16.200 1.00 91.44 287 ILE A O 1
ATOM 2219 N N . ALA A 1 288 ? 18.688 -5.167 -18.004 1.00 91.50 288 ALA A N 1
ATOM 2220 C CA . ALA A 1 288 ? 19.702 -4.159 -18.309 1.00 91.50 288 ALA A CA 1
ATOM 2221 C C . ALA A 1 288 ? 19.949 -3.193 -17.136 1.00 91.50 288 ALA A C 1
ATOM 2223 O O . ALA A 1 288 ? 21.081 -2.775 -16.901 1.00 91.50 288 ALA A O 1
ATOM 2224 N N . ILE A 1 289 ? 18.912 -2.825 -16.379 1.00 89.56 289 ILE A N 1
ATOM 2225 C CA . ILE A 1 289 ? 19.077 -2.006 -15.170 1.00 89.56 289 ILE A CA 1
ATOM 2226 C C . ILE A 1 289 ? 19.763 -2.826 -14.067 1.00 89.56 289 ILE A C 1
ATOM 2228 O O . ILE A 1 289 ? 20.721 -2.340 -13.471 1.00 89.56 289 ILE A O 1
ATOM 2232 N N . ALA A 1 290 ? 19.331 -4.071 -13.834 1.00 88.50 290 ALA A N 1
ATOM 2233 C CA . ALA A 1 290 ? 19.897 -4.961 -12.818 1.00 88.50 290 ALA A CA 1
ATOM 2234 C C . ALA A 1 290 ? 21.397 -5.253 -13.032 1.00 88.50 290 ALA A C 1
ATOM 2236 O O . ALA A 1 290 ? 22.176 -5.272 -12.075 1.00 88.50 290 ALA A O 1
ATOM 2237 N N . GLU A 1 291 ? 21.826 -5.423 -14.284 1.00 86.31 291 GLU A N 1
ATOM 2238 C CA . GLU A 1 291 ? 23.231 -5.624 -14.668 1.00 86.31 291 GLU A CA 1
ATOM 2239 C C . GLU A 1 291 ? 24.116 -4.408 -14.364 1.00 86.31 291 GLU A C 1
ATOM 2241 O O . GLU A 1 291 ? 25.302 -4.563 -14.057 1.00 86.31 291 GLU A O 1
ATOM 2246 N N . ASN A 1 292 ? 23.536 -3.208 -14.407 1.00 83.00 292 ASN A N 1
ATOM 2247 C CA . ASN A 1 292 ? 24.226 -1.944 -14.164 1.00 83.00 292 ASN A CA 1
ATOM 2248 C C . ASN A 1 292 ? 24.149 -1.477 -12.701 1.00 83.00 292 ASN A C 1
ATOM 2250 O O . ASN A 1 292 ? 24.656 -0.402 -12.379 1.00 83.00 292 ASN A O 1
ATOM 2254 N N . ILE A 1 293 ? 23.559 -2.273 -11.799 1.00 80.31 293 ILE A N 1
ATOM 2255 C CA . ILE A 1 293 ? 23.605 -1.996 -10.359 1.00 80.31 293 ILE A CA 1
ATOM 2256 C C . ILE A 1 293 ? 25.074 -2.042 -9.893 1.00 80.31 293 ILE A C 1
ATOM 2258 O O . ILE A 1 293 ? 25.742 -3.049 -10.165 1.00 80.31 293 ILE A O 1
ATOM 2262 N N . PRO A 1 294 ? 25.580 -1.010 -9.183 1.00 73.94 294 PRO A N 1
ATOM 2263 C CA . PRO A 1 294 ? 26.962 -0.955 -8.705 1.00 73.94 294 PRO A CA 1
ATOM 2264 C C . PRO A 1 294 ? 27.407 -2.214 -7.951 1.00 73.94 294 PRO A C 1
ATOM 2266 O O . PRO A 1 294 ? 26.635 -2.832 -7.217 1.00 73.94 294 PRO A O 1
ATOM 2269 N N . ALA A 1 295 ? 28.678 -2.591 -8.125 1.00 70.06 295 ALA A N 1
ATOM 2270 C CA . ALA A 1 295 ? 29.214 -3.862 -7.630 1.00 70.06 295 ALA A CA 1
ATOM 2271 C C . ALA A 1 295 ? 29.178 -3.998 -6.095 1.00 70.06 295 ALA A C 1
ATOM 2273 O O . ALA A 1 295 ? 29.093 -5.104 -5.560 1.00 70.06 295 ALA A O 1
ATOM 2274 N N . GLU A 1 296 ? 29.194 -2.875 -5.380 1.00 69.94 296 GLU A N 1
ATOM 2275 C CA . GLU A 1 296 ? 29.005 -2.808 -3.926 1.00 69.94 296 GLU A CA 1
ATOM 2276 C C . GLU A 1 296 ? 27.644 -3.353 -3.459 1.00 69.94 296 GLU A C 1
ATOM 2278 O O . GLU A 1 296 ? 27.516 -3.795 -2.319 1.00 69.94 296 GLU A O 1
ATOM 2283 N N . TYR A 1 297 ? 26.666 -3.462 -4.363 1.00 71.25 297 TYR A N 1
ATOM 2284 C CA . TYR A 1 297 ? 25.345 -4.031 -4.096 1.00 71.25 297 TYR A CA 1
ATOM 2285 C C . TYR A 1 297 ? 25.155 -5.439 -4.697 1.00 71.25 297 TYR A C 1
ATOM 2287 O O . TYR A 1 297 ? 24.039 -5.948 -4.747 1.00 71.25 297 TYR A O 1
ATOM 2295 N N . CYS A 1 298 ? 26.221 -6.125 -5.131 1.00 61.88 298 CYS A N 1
ATOM 2296 C CA . CYS A 1 298 ? 26.139 -7.420 -5.831 1.00 61.88 298 CYS A CA 1
ATOM 2297 C C . CYS A 1 298 ? 25.378 -8.532 -5.086 1.00 61.88 298 CYS A C 1
ATOM 2299 O O . CYS A 1 298 ? 24.725 -9.343 -5.739 1.00 61.88 298 CYS A O 1
ATOM 2301 N N . ARG A 1 299 ? 25.398 -8.571 -3.741 1.00 67.75 299 ARG A N 1
ATOM 2302 C CA . ARG A 1 299 ? 24.615 -9.561 -2.958 1.00 67.75 299 ARG A CA 1
ATOM 2303 C C . ARG A 1 299 ? 23.115 -9.490 -3.243 1.00 67.75 299 ARG A C 1
ATOM 2305 O O . ARG A 1 299 ? 22.393 -10.456 -3.037 1.00 67.75 299 ARG A O 1
ATOM 2312 N N . PHE A 1 300 ? 22.659 -8.340 -3.712 1.00 72.25 300 PHE A N 1
ATOM 2313 C CA . PHE A 1 300 ? 21.277 -8.079 -4.048 1.00 72.25 300 PHE A CA 1
ATOM 2314 C C . PHE A 1 300 ? 20.866 -8.610 -5.414 1.00 72.25 300 PHE A C 1
ATOM 2316 O O . PHE A 1 300 ? 19.705 -8.949 -5.630 1.00 72.25 300 PHE A O 1
ATOM 2323 N N . ARG A 1 301 ? 21.827 -8.676 -6.337 1.00 78.69 301 ARG A N 1
ATOM 2324 C CA . ARG A 1 301 ? 21.587 -8.991 -7.741 1.00 78.69 301 ARG A CA 1
ATOM 2325 C C . ARG A 1 301 ? 21.023 -10.401 -7.910 1.00 78.69 301 ARG A C 1
ATOM 2327 O O . ARG A 1 301 ? 20.092 -10.588 -8.681 1.00 78.69 301 ARG A O 1
ATOM 2334 N N . GLU A 1 302 ? 21.522 -11.371 -7.144 1.00 82.00 302 GLU A N 1
ATOM 2335 C CA . GLU A 1 302 ? 21.014 -12.748 -7.189 1.00 82.00 302 GLU A CA 1
ATOM 2336 C C . GLU A 1 302 ? 19.558 -12.841 -6.703 1.00 82.00 302 GLU A C 1
ATOM 2338 O O . GLU A 1 302 ? 18.714 -13.430 -7.379 1.00 82.00 302 GLU A O 1
ATOM 2343 N N . THR A 1 303 ? 19.236 -12.230 -5.557 1.00 86.00 303 THR A N 1
ATOM 2344 C CA . THR A 1 303 ? 17.861 -12.182 -5.031 1.00 86.00 303 THR A CA 1
ATOM 2345 C C . THR A 1 303 ? 16.923 -11.467 -6.000 1.00 86.00 303 THR A C 1
ATOM 2347 O O . THR A 1 303 ? 15.819 -11.943 -6.254 1.00 86.00 303 THR A O 1
ATOM 2350 N N . LEU A 1 304 ? 17.382 -10.366 -6.594 1.00 87.19 304 LEU A N 1
ATOM 2351 C CA . LEU A 1 304 ? 16.624 -9.603 -7.577 1.00 87.19 304 LEU A CA 1
ATOM 2352 C C . LEU A 1 304 ? 16.317 -10.431 -8.832 1.00 87.19 304 LEU A C 1
ATOM 2354 O O . LEU A 1 304 ? 15.164 -10.483 -9.254 1.00 87.19 304 LEU A O 1
ATOM 2358 N N . PHE A 1 305 ? 17.302 -11.138 -9.395 1.00 89.94 305 PHE A N 1
ATOM 2359 C CA . PHE A 1 305 ? 17.057 -12.017 -10.541 1.00 89.94 305 PHE A CA 1
ATOM 2360 C C . PHE A 1 305 ? 16.118 -13.179 -10.199 1.00 89.94 305 PHE A C 1
ATOM 2362 O O . PHE A 1 305 ? 15.276 -13.529 -11.023 1.00 89.94 305 PHE A O 1
ATOM 2369 N N . ARG A 1 306 ? 16.175 -13.733 -8.979 1.00 90.56 306 ARG A N 1
ATOM 2370 C CA . ARG A 1 306 ? 15.202 -14.744 -8.520 1.00 90.56 306 ARG A CA 1
ATOM 2371 C C . ARG A 1 306 ? 13.774 -14.193 -8.492 1.00 90.56 306 ARG A C 1
ATOM 2373 O O . ARG A 1 306 ? 12.861 -14.867 -8.959 1.00 90.56 306 ARG A O 1
ATOM 2380 N N . GLU A 1 307 ? 13.577 -12.984 -7.974 1.00 91.19 307 GLU A N 1
ATOM 2381 C CA . GLU A 1 307 ? 12.260 -12.329 -7.939 1.00 91.19 307 GLU A CA 1
ATOM 2382 C C . GLU A 1 307 ? 11.738 -12.032 -9.350 1.00 91.19 307 GLU A C 1
ATOM 2384 O O . GLU A 1 307 ? 10.588 -12.341 -9.663 1.00 91.19 307 GLU A O 1
ATOM 2389 N N . MET A 1 308 ? 12.595 -11.516 -10.235 1.00 92.81 308 MET A N 1
ATOM 2390 C CA . MET A 1 308 ? 12.242 -11.293 -11.639 1.00 92.81 308 MET A CA 1
ATOM 2391 C C . MET A 1 308 ? 11.895 -12.599 -12.362 1.00 92.81 308 MET A C 1
ATOM 2393 O O . MET A 1 308 ? 10.953 -12.628 -13.151 1.00 92.81 308 MET A O 1
ATOM 2397 N N . LEU A 1 309 ? 12.634 -13.680 -12.094 1.00 92.81 309 LEU A N 1
ATOM 2398 C CA . LEU A 1 309 ? 12.376 -14.996 -12.675 1.00 92.81 309 LEU A CA 1
ATOM 2399 C C . LEU A 1 309 ? 10.989 -15.508 -12.276 1.00 92.81 309 LEU A C 1
ATOM 2401 O O . LEU A 1 309 ? 10.248 -15.987 -13.134 1.00 92.81 309 LEU A O 1
ATOM 2405 N N . LEU A 1 310 ? 10.619 -15.372 -10.998 1.00 91.75 310 LEU A N 1
ATOM 2406 C CA . LEU A 1 310 ? 9.282 -15.731 -10.518 1.00 91.75 310 LEU A CA 1
ATOM 2407 C C . LEU A 1 310 ? 8.199 -14.931 -11.252 1.00 91.75 310 LEU A C 1
ATOM 2409 O O . LEU A 1 310 ? 7.268 -15.531 -11.784 1.00 91.75 310 LEU A O 1
ATOM 2413 N N . GLN A 1 311 ? 8.369 -13.613 -11.382 1.00 91.62 311 GLN A N 1
ATOM 2414 C CA . GLN A 1 311 ? 7.424 -12.765 -12.118 1.00 91.62 311 GLN A CA 1
ATOM 2415 C C . GLN A 1 311 ? 7.313 -13.151 -13.601 1.00 91.62 311 GLN A C 1
ATOM 2417 O O . GLN A 1 311 ? 6.210 -13.191 -14.144 1.00 91.62 311 GLN A O 1
ATOM 2422 N N . ALA A 1 312 ? 8.427 -13.471 -14.267 1.00 90.38 312 ALA A N 1
ATOM 2423 C CA . ALA A 1 312 ? 8.421 -13.907 -15.665 1.00 90.38 312 ALA A CA 1
ATOM 2424 C C . ALA A 1 312 ? 7.673 -15.237 -15.846 1.00 90.38 312 ALA A C 1
ATOM 2426 O O . ALA A 1 312 ? 6.897 -15.391 -16.793 1.00 90.38 312 ALA A O 1
ATOM 2427 N N . ILE A 1 313 ? 7.860 -16.181 -14.918 1.00 92.31 313 ILE A N 1
ATOM 2428 C CA . ILE A 1 313 ? 7.150 -17.466 -14.905 1.00 92.31 313 ILE A CA 1
ATOM 2429 C C . ILE A 1 313 ? 5.650 -17.254 -14.669 1.00 92.31 313 ILE A C 1
ATOM 2431 O O . ILE A 1 313 ? 4.835 -17.796 -15.418 1.00 92.31 313 ILE A O 1
ATOM 2435 N N . GLU A 1 314 ? 5.273 -16.445 -13.676 1.00 91.19 314 GLU A N 1
ATOM 2436 C CA . GLU A 1 314 ? 3.873 -16.113 -13.372 1.00 91.19 314 GLU A CA 1
ATOM 2437 C C . GLU A 1 314 ? 3.183 -15.419 -14.555 1.00 91.19 314 GLU A C 1
ATOM 2439 O O . GLU A 1 314 ? 2.054 -15.761 -14.914 1.00 91.19 314 GLU A O 1
ATOM 2444 N N . ALA A 1 315 ? 3.899 -14.520 -15.235 1.00 88.06 315 ALA A N 1
ATOM 2445 C CA . ALA A 1 315 ? 3.450 -13.853 -16.454 1.00 88.06 315 ALA A CA 1
ATOM 2446 C C . ALA A 1 315 ? 3.476 -14.755 -17.705 1.00 88.06 315 ALA A C 1
ATOM 2448 O O . ALA A 1 315 ? 3.084 -14.309 -18.786 1.00 88.06 315 ALA A O 1
ATOM 2449 N N . LYS A 1 316 ? 3.924 -16.015 -17.584 1.00 93.44 316 LYS A N 1
ATOM 2450 C CA . LYS A 1 316 ? 4.088 -16.991 -18.679 1.00 93.44 316 LYS A CA 1
ATOM 2451 C C . LYS A 1 316 ? 5.005 -16.503 -19.809 1.00 93.44 316 LYS A C 1
ATOM 2453 O O . LYS A 1 316 ? 4.847 -16.907 -20.960 1.00 93.44 316 LYS A O 1
ATOM 2458 N N . GLN A 1 317 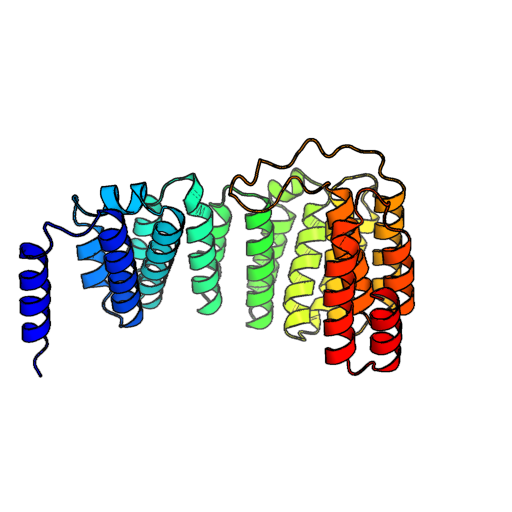? 5.979 -15.657 -19.488 1.00 91.69 317 GLN A N 1
ATOM 2459 C CA . GLN A 1 317 ? 6.971 -15.141 -20.429 1.00 91.69 317 GLN A CA 1
ATOM 2460 C C . GLN A 1 317 ? 8.237 -16.001 -20.383 1.00 91.69 317 GLN A C 1
ATOM 2462 O O . GLN A 1 317 ? 9.238 -15.641 -19.768 1.00 91.69 317 GLN A O 1
ATOM 2467 N N . LEU A 1 318 ? 8.172 -17.176 -21.013 1.00 91.00 318 LEU A N 1
ATOM 2468 C CA . LEU A 1 318 ? 9.224 -18.197 -20.918 1.00 91.00 318 LEU A CA 1
ATOM 2469 C C . LEU A 1 318 ? 10.565 -17.756 -21.518 1.00 91.00 318 LEU A C 1
ATOM 2471 O O . LEU A 1 318 ? 11.605 -18.109 -20.968 1.00 91.00 318 LEU A O 1
ATOM 2475 N N . ASP A 1 319 ? 10.546 -16.954 -22.585 1.00 92.31 319 ASP A N 1
ATOM 2476 C CA . ASP A 1 319 ? 11.769 -16.414 -23.191 1.00 92.31 319 ASP A CA 1
ATOM 2477 C C . ASP A 1 319 ? 12.493 -15.487 -22.202 1.00 92.31 319 ASP A C 1
ATOM 2479 O O . ASP A 1 319 ? 13.671 -15.678 -21.910 1.00 92.31 319 ASP A O 1
ATOM 2483 N N . ALA A 1 320 ? 11.751 -14.570 -21.570 1.00 89.69 320 ALA A N 1
ATOM 2484 C CA . ALA A 1 320 ? 12.287 -13.699 -20.527 1.00 89.69 320 ALA A CA 1
ATOM 2485 C C . ALA A 1 320 ? 12.781 -14.494 -19.306 1.00 89.69 320 ALA A C 1
ATOM 2487 O O . ALA A 1 320 ? 13.835 -14.185 -18.759 1.00 89.69 320 ALA A O 1
ATOM 2488 N N . ALA A 1 321 ? 12.055 -15.536 -18.887 1.00 91.62 321 ALA A N 1
ATOM 2489 C CA . ALA A 1 321 ? 12.481 -16.405 -17.791 1.00 91.62 321 ALA A CA 1
ATOM 2490 C C . ALA A 1 321 ? 13.803 -17.128 -18.110 1.00 91.62 321 ALA A C 1
ATOM 2492 O O . ALA A 1 321 ? 14.671 -17.232 -17.245 1.00 91.62 321 ALA A O 1
ATOM 2493 N N . SER A 1 322 ? 13.976 -17.591 -19.352 1.00 92.88 322 SER A N 1
ATOM 2494 C CA . SER A 1 322 ? 15.226 -18.196 -19.821 1.00 92.88 322 SER A CA 1
ATOM 2495 C C . SER A 1 322 ? 16.381 -17.193 -19.796 1.00 92.88 322 SER A C 1
ATOM 2497 O O . SER A 1 322 ? 17.453 -17.518 -19.284 1.00 92.88 322 SER A O 1
ATOM 2499 N N . ASP A 1 323 ? 16.157 -15.974 -20.290 1.00 91.31 323 ASP A N 1
ATOM 2500 C CA . ASP A 1 323 ? 17.165 -14.910 -20.287 1.00 91.31 323 ASP A CA 1
ATOM 2501 C C . ASP A 1 323 ? 17.588 -14.542 -18.858 1.00 91.31 323 ASP A C 1
ATOM 2503 O O . ASP A 1 323 ? 18.778 -14.444 -18.569 1.00 91.31 323 ASP A O 1
ATOM 2507 N N . ILE A 1 324 ? 16.632 -14.405 -17.933 1.00 91.00 324 ILE A N 1
ATOM 2508 C CA . ILE A 1 324 ? 16.915 -14.124 -16.516 1.00 91.00 324 ILE A CA 1
ATOM 2509 C C . ILE A 1 324 ? 17.693 -15.277 -15.877 1.00 91.00 324 ILE A C 1
ATOM 2511 O O . ILE A 1 324 ? 18.652 -15.041 -15.147 1.00 91.00 324 ILE A O 1
ATOM 2515 N N . PHE A 1 325 ? 17.308 -16.526 -16.151 1.00 90.56 325 PHE A N 1
ATOM 2516 C CA . PHE A 1 325 ? 18.001 -17.693 -15.609 1.00 90.56 325 PHE A CA 1
ATOM 2517 C C . PHE A 1 325 ? 19.451 -17.783 -16.099 1.00 90.56 325 PHE A C 1
ATOM 2519 O O . PHE A 1 325 ? 20.332 -18.153 -15.324 1.00 90.56 325 PHE A O 1
ATOM 2526 N N . ALA A 1 326 ? 19.721 -17.402 -17.351 1.00 90.81 326 ALA A N 1
ATOM 2527 C CA . ALA A 1 326 ? 21.079 -17.342 -17.886 1.00 90.81 326 ALA A CA 1
ATOM 2528 C C . ALA A 1 326 ? 21.960 -16.322 -17.142 1.00 90.81 326 ALA A C 1
ATOM 2530 O O . ALA A 1 326 ? 23.142 -16.577 -16.948 1.00 90.81 326 ALA A O 1
ATOM 2531 N N . GLN A 1 327 ? 21.385 -15.214 -16.663 1.00 86.38 327 GLN A N 1
ATOM 2532 C CA . GLN A 1 327 ? 22.098 -14.192 -15.878 1.00 86.38 327 GLN A CA 1
ATOM 2533 C C . GLN A 1 327 ? 22.454 -14.638 -14.452 1.00 86.38 327 GLN A C 1
ATOM 2535 O O . GLN A 1 327 ? 23.205 -13.957 -13.754 1.00 86.38 327 GLN A O 1
ATOM 2540 N N . MET A 1 328 ? 21.898 -15.763 -13.996 1.00 85.00 328 MET A N 1
ATOM 2541 C CA . MET A 1 328 ? 22.159 -16.328 -12.671 1.00 85.00 328 MET A CA 1
ATOM 2542 C C . MET A 1 328 ? 23.270 -17.395 -12.664 1.00 85.00 328 MET A C 1
ATOM 2544 O O . MET A 1 328 ? 23.608 -17.877 -11.581 1.00 85.00 328 MET A O 1
ATOM 2548 N N . GLN A 1 329 ? 23.789 -17.798 -13.833 1.00 80.12 329 GLN A N 1
ATOM 2549 C CA . GLN A 1 329 ? 24.848 -18.811 -13.993 1.00 80.12 329 GLN A CA 1
ATOM 2550 C C . GLN A 1 329 ? 26.240 -18.179 -14.052 1.00 80.12 329 GLN A C 1
ATOM 2552 O O . GLN A 1 329 ? 27.164 -18.786 -13.465 1.00 80.12 329 GLN A O 1
#

Sequence (329 aa):
MDGRDVDAKCMSAQSSCSGFTSLSSAFTLANVVSLYAALGQHETVLQILQNPDLPQQLLLSTPYQFTKILGQVAKAYAETEQHDHALQILEGVRPSDQDAVRRQLVELYANIGDFDRADAIIHQMTDVALQVQQTSQLVAQAVIAEQSEEAQGFLDQALHSPLTAQDPYHPALILAEVAAHLMAQQHPKGLEYLAQAQERLSTVELQNPHAPRVLLTMADGYIAAGERESARPLLDQVLQWVQSASVPYEGSPAVSTENTADYDFKALEFRVLVLRYASAGWFTRAIAIAENIPAEYCRFRETLFREMLLQAIEAKQLDAASDIFAQMQ